Protein AF-A0AAU3L2Z8-F1 (afdb_monomer_lite)

pLDDT: mean 76.03, std 19.37, range [32.47, 97.94]

Secondary structure (DSSP, 8-state):
---------------------------HHHHHHHHHHHHHTT--HHHHHHHHHHHHHHHHHHHHHHHHHHHHHHHHHHHHHTT-GGGSPP-TTHHHHHHHHHHT-SS--HHHHHHHHHHHHHTT-GGGGSHHHHHHHHHHS-HHHHHHHHHHHHHHHHSTT--GGGGHHHHHHHHH-HHHHHHHHHHHHHHHHHHHSPPP-PPP--TTSSSS-----------------------------PPP-------------------------------

Foldseek 3Di:
DDDDDDDPDDDPDPDPPPPPDPPDPPDVVVVVVVVVVVVPVPCDPVNVVVVVVVVVVVVVVVVLVVVVLVVVLVVCVVCVVVVNNLVDFDDPCVLVNLVVNVVVPDPDPSLVSLLSVLCCCLVCTHPSVDPVSSVVSVVRDDLLSVLLSLLNNLVCVVDVPQDSVNSVVSSVCSVPPSVVSNVVSVVSVVVVVVVPPDPPPPPPPPPPPPVDDDDDDDDDDDDDDDDDDDPDDDPDDDDPDDDDPDDDDPDDPPPPPDDDDDDPDDPDDPDDDDD

Structure (mmCIF, N/CA/C/O backbone):
data_AF-A0AAU3L2Z8-F1
#
_entry.id   AF-A0AAU3L2Z8-F1
#
loop_
_atom_site.group_PDB
_atom_site.id
_atom_site.type_symbol
_atom_site.label_atom_id
_atom_site.label_alt_id
_atom_site.label_comp_id
_atom_site.label_asym_id
_atom_site.label_entity_id
_atom_site.label_seq_id
_atom_site.pdbx_PDB_ins_code
_atom_site.Cartn_x
_atom_site.Cartn_y
_atom_site.Cartn_z
_atom_site.occupancy
_atom_site.B_iso_or_equiv
_atom_site.auth_seq_id
_atom_site.auth_comp_id
_atom_site.auth_asym_id
_atom_site.auth_atom_id
_atom_site.pdbx_PDB_model_num
ATOM 1 N N . MET A 1 1 ? 84.810 16.989 6.383 1.00 41.88 1 MET A N 1
ATOM 2 C CA . MET A 1 1 ? 84.633 17.509 5.010 1.00 41.88 1 MET A CA 1
ATOM 3 C C . MET A 1 1 ? 83.249 18.121 4.923 1.00 41.88 1 MET A C 1
ATOM 5 O O . MET A 1 1 ? 82.265 17.401 4.986 1.00 41.88 1 MET A O 1
ATOM 9 N N . THR A 1 2 ? 83.205 19.448 4.869 1.00 52.94 2 THR A N 1
ATOM 10 C CA . THR A 1 2 ? 82.009 20.294 4.969 1.00 52.94 2 THR A CA 1
ATOM 11 C C . THR A 1 2 ? 81.876 21.082 3.670 1.00 52.94 2 THR A C 1
ATOM 13 O O . THR A 1 2 ? 82.850 21.710 3.263 1.00 52.94 2 THR A O 1
ATOM 16 N N . ARG A 1 3 ? 80.697 21.076 3.039 1.00 53.91 3 ARG A N 1
ATOM 17 C CA . ARG A 1 3 ? 80.210 22.103 2.092 1.00 53.91 3 ARG A CA 1
ATOM 18 C C . ARG A 1 3 ? 78.684 22.120 2.255 1.00 53.91 3 ARG A C 1
ATOM 20 O O . ARG A 1 3 ? 78.045 21.138 1.910 1.00 53.91 3 ARG A O 1
ATOM 27 N N . MET A 1 4 ? 78.083 23.006 3.048 1.00 54.12 4 MET A N 1
ATOM 28 C CA . MET A 1 4 ? 77.938 24.466 2.912 1.00 54.12 4 MET A CA 1
ATOM 29 C C . MET A 1 4 ? 77.181 24.850 1.631 1.00 54.12 4 MET A C 1
ATOM 31 O O . MET A 1 4 ? 77.761 24.998 0.559 1.00 54.12 4 MET A O 1
ATOM 35 N N . TRP A 1 5 ? 75.861 24.967 1.782 1.00 64.12 5 TRP A N 1
ATOM 36 C CA . TRP A 1 5 ? 74.914 25.558 0.831 1.00 64.12 5 TRP A CA 1
ATOM 37 C C . TRP A 1 5 ? 75.166 27.069 0.678 1.00 64.12 5 TRP A C 1
ATOM 39 O O . TRP A 1 5 ? 75.470 27.712 1.686 1.00 64.12 5 TRP A O 1
ATOM 49 N N . PRO A 1 6 ? 74.943 27.679 -0.502 1.00 69.19 6 PRO A N 1
ATOM 50 C CA . PRO A 1 6 ? 74.732 29.116 -0.598 1.00 69.19 6 PRO A CA 1
ATOM 51 C C . PRO A 1 6 ? 73.227 29.464 -0.564 1.00 69.19 6 PRO A C 1
ATOM 53 O O . PRO A 1 6 ? 72.408 28.720 -1.117 1.00 69.19 6 PRO A O 1
ATOM 56 N N . PRO A 1 7 ? 72.844 30.611 0.031 1.00 62.34 7 PRO A N 1
ATOM 57 C CA . PRO A 1 7 ? 71.489 31.135 -0.036 1.00 62.34 7 PRO A CA 1
ATOM 58 C C . PRO A 1 7 ? 71.328 31.970 -1.315 1.00 62.34 7 PRO A C 1
ATOM 60 O O . PRO A 1 7 ? 71.893 33.052 -1.455 1.00 62.34 7 PRO A O 1
ATOM 63 N N . GLY A 1 8 ? 70.552 31.467 -2.274 1.00 55.94 8 GLY A N 1
ATOM 64 C CA . GLY A 1 8 ? 70.172 32.212 -3.474 1.00 55.94 8 GLY A CA 1
ATOM 65 C C . GLY A 1 8 ? 68.967 33.112 -3.208 1.00 55.94 8 GLY A C 1
ATOM 66 O O . GLY A 1 8 ? 67.832 32.717 -3.464 1.00 55.94 8 GLY A O 1
ATOM 67 N N . GLY A 1 9 ? 69.213 34.317 -2.690 1.00 57.09 9 GLY A N 1
ATOM 68 C CA . GLY A 1 9 ? 68.222 35.387 -2.575 1.00 57.09 9 GLY A CA 1
ATOM 69 C C . GLY A 1 9 ? 67.877 35.978 -3.943 1.00 57.09 9 GLY A C 1
ATOM 70 O O . GLY A 1 9 ? 68.536 36.900 -4.410 1.00 57.09 9 GLY A O 1
ATOM 71 N N . GLY A 1 10 ? 66.836 35.447 -4.584 1.00 54.88 10 GLY A N 1
ATOM 72 C CA . GLY A 1 10 ? 66.202 36.052 -5.754 1.00 54.88 10 GLY A CA 1
ATOM 73 C C . GLY A 1 10 ? 65.002 36.893 -5.328 1.00 54.88 10 GLY A C 1
ATOM 74 O O . GLY A 1 10 ? 63.951 36.357 -4.980 1.00 54.88 10 GLY A O 1
ATOM 75 N N . THR A 1 11 ? 65.153 38.213 -5.358 1.00 54.25 11 THR A N 1
ATOM 76 C CA . THR A 1 11 ? 64.073 39.191 -5.198 1.00 54.25 11 THR A CA 1
ATOM 77 C C . THR A 1 11 ? 62.989 38.948 -6.254 1.00 54.25 11 THR A C 1
ATOM 79 O O . THR A 1 11 ? 63.147 39.254 -7.436 1.00 54.25 11 THR A O 1
ATOM 82 N N . ARG A 1 12 ? 61.857 38.370 -5.831 1.00 55.06 12 ARG A N 1
ATOM 83 C CA . ARG A 1 12 ? 60.654 38.256 -6.663 1.00 55.06 12 ARG A CA 1
ATOM 84 C C . ARG A 1 12 ? 60.154 39.659 -6.989 1.00 55.06 12 ARG A C 1
ATOM 86 O O . ARG A 1 12 ? 59.570 40.337 -6.150 1.00 55.06 12 ARG A O 1
ATOM 93 N N . ARG A 1 13 ? 60.379 40.073 -8.233 1.00 58.16 13 ARG A N 1
ATOM 94 C CA . ARG A 1 13 ? 59.722 41.214 -8.869 1.00 58.16 13 ARG A CA 1
ATOM 95 C C . ARG A 1 13 ? 58.201 41.014 -8.741 1.00 58.16 13 ARG A C 1
ATOM 97 O O . ARG A 1 13 ? 57.715 39.987 -9.223 1.00 58.16 13 ARG A O 1
ATOM 104 N N . PRO A 1 14 ? 57.442 41.919 -8.100 1.00 60.50 14 PRO A N 1
ATOM 105 C CA . PRO A 1 14 ? 55.991 41.818 -8.083 1.00 60.50 14 PRO A CA 1
ATOM 106 C C . PRO A 1 14 ? 55.496 42.015 -9.518 1.00 60.50 14 PRO A C 1
ATOM 108 O O . PRO A 1 14 ? 55.564 43.108 -10.078 1.00 60.50 14 PRO A O 1
ATOM 111 N N . LEU A 1 15 ? 55.067 40.921 -10.149 1.00 62.03 15 LEU A N 1
ATOM 112 C CA . LEU A 1 15 ? 54.298 40.991 -11.381 1.00 62.03 15 LEU A CA 1
ATOM 113 C C . LEU A 1 15 ? 53.004 41.728 -11.040 1.00 62.03 15 LEU A C 1
ATOM 115 O O . LEU A 1 15 ? 52.264 41.300 -10.155 1.00 62.03 15 LEU A O 1
ATOM 119 N N . ALA A 1 16 ? 52.782 42.856 -11.712 1.00 60.44 16 ALA A N 1
ATOM 120 C CA . ALA A 1 16 ? 51.559 43.633 -11.599 1.00 60.44 16 ALA A CA 1
ATOM 121 C C . ALA A 1 16 ? 50.330 42.710 -11.722 1.00 60.44 16 ALA A C 1
ATOM 123 O O . ALA A 1 16 ? 50.366 41.770 -12.527 1.00 60.44 16 ALA A O 1
ATOM 124 N N . PRO A 1 17 ? 49.253 42.955 -10.954 1.00 62.12 17 PRO A N 1
ATOM 125 C CA . PRO A 1 17 ? 48.022 42.195 -11.085 1.00 62.12 17 PRO A CA 1
ATOM 126 C C . PRO A 1 17 ? 47.534 42.334 -12.527 1.00 62.12 17 PRO A C 1
ATOM 128 O O . PRO A 1 17 ? 47.095 43.400 -12.955 1.00 62.12 17 PRO A O 1
ATOM 131 N N . ARG A 1 18 ? 47.658 41.251 -13.305 1.00 58.72 18 ARG A N 1
ATOM 132 C CA . ARG A 1 18 ? 46.968 41.130 -14.586 1.00 58.72 18 ARG A CA 1
ATOM 133 C C . ARG A 1 18 ? 45.485 41.224 -14.263 1.00 58.72 18 ARG A C 1
ATOM 135 O O . ARG A 1 18 ? 44.904 40.265 -13.765 1.00 58.72 18 ARG A O 1
ATOM 142 N N . VAL A 1 19 ? 44.904 42.389 -14.528 1.00 57.88 19 VAL A N 1
ATOM 143 C CA . VAL A 1 19 ? 43.462 42.563 -14.666 1.00 57.88 19 VAL A CA 1
ATOM 144 C C . VAL A 1 19 ? 43.022 41.493 -15.655 1.00 57.88 19 VAL A C 1
ATOM 146 O O . VAL A 1 19 ? 43.420 41.520 -16.822 1.00 57.88 19 VAL A O 1
ATOM 149 N N . ALA A 1 20 ? 42.315 40.482 -15.152 1.00 56.97 20 ALA A N 1
ATOM 150 C CA . ALA A 1 20 ? 41.753 39.429 -15.970 1.00 56.97 20 ALA A CA 1
ATOM 151 C C . ALA A 1 20 ? 40.778 40.105 -16.932 1.00 56.97 20 ALA A C 1
ATOM 153 O O . ALA A 1 20 ? 39.681 40.503 -16.543 1.00 56.97 20 ALA A O 1
ATOM 154 N N . ALA A 1 21 ? 41.215 40.300 -18.177 1.00 60.44 21 ALA A N 1
ATOM 155 C CA . ALA A 1 21 ? 40.313 40.634 -19.259 1.00 60.44 21 ALA A CA 1
ATOM 156 C C . ALA A 1 21 ? 39.187 39.599 -19.221 1.00 60.44 21 ALA A C 1
ATOM 158 O O . ALA A 1 21 ? 39.475 38.402 -19.179 1.00 60.44 21 ALA A O 1
ATOM 159 N N . SER A 1 22 ? 37.945 40.088 -19.153 1.00 56.97 22 SER A N 1
ATOM 160 C CA . SER A 1 22 ? 36.698 39.327 -19.242 1.00 56.97 22 SER A CA 1
ATOM 161 C C . SER A 1 22 ? 36.887 38.143 -20.189 1.00 56.97 22 SER A C 1
ATOM 163 O O . SER A 1 22 ? 36.886 38.320 -21.409 1.00 56.97 22 SER A O 1
ATOM 165 N N . GLY A 1 23 ? 37.125 36.957 -19.622 1.00 64.44 23 GLY A N 1
ATOM 166 C CA . GLY A 1 23 ? 37.313 35.744 -20.397 1.00 64.44 23 GLY A CA 1
ATOM 167 C C . GLY A 1 23 ? 36.067 35.536 -21.238 1.00 64.44 23 GLY A C 1
ATOM 168 O O . GLY A 1 23 ? 34.961 35.535 -20.702 1.00 64.44 23 GLY A O 1
ATOM 169 N N . GLU A 1 24 ? 36.255 35.423 -22.550 1.00 67.25 24 GLU A N 1
ATOM 170 C CA . GLU A 1 24 ? 35.198 35.082 -23.494 1.00 67.25 24 GLU A CA 1
ATOM 171 C C . GLU A 1 24 ? 34.372 33.922 -22.905 1.00 67.25 24 GLU A C 1
ATOM 173 O O . GLU A 1 24 ? 34.967 32.918 -22.489 1.00 67.25 24 GLU A O 1
ATOM 178 N N . PRO A 1 25 ? 33.038 34.066 -22.773 1.00 71.94 25 PRO A N 1
ATOM 179 C CA . PRO A 1 25 ? 32.213 33.084 -22.088 1.00 71.94 25 PRO A CA 1
ATOM 180 C C . PRO A 1 25 ? 32.445 31.724 -22.731 1.00 71.94 25 PRO A C 1
ATOM 182 O O . PRO A 1 25 ? 32.258 31.539 -23.936 1.00 71.94 25 PRO A O 1
ATOM 185 N N . VAL A 1 26 ? 32.916 30.779 -21.917 1.00 71.25 26 VAL A N 1
ATOM 186 C CA . VAL A 1 26 ? 33.231 29.422 -22.347 1.00 71.25 26 VAL A CA 1
ATOM 187 C C . VAL A 1 26 ? 32.008 28.858 -23.051 1.00 71.25 26 VAL A C 1
ATOM 189 O O . VAL A 1 26 ? 30.997 28.582 -22.418 1.00 71.25 26 VAL A O 1
ATOM 192 N N . ASN A 1 27 ? 32.097 28.700 -24.371 1.00 69.75 27 ASN A N 1
ATOM 193 C CA . ASN A 1 27 ? 30.990 28.193 -25.161 1.00 69.75 27 ASN A CA 1
ATOM 194 C C . ASN A 1 27 ? 30.797 26.694 -24.845 1.00 69.75 27 ASN A C 1
ATOM 196 O O . ASN A 1 27 ? 31.618 25.871 -25.285 1.00 69.75 27 ASN A O 1
ATOM 200 N N . PRO A 1 28 ? 29.730 26.302 -24.120 1.00 64.00 28 PRO A N 1
ATOM 201 C CA . PRO A 1 28 ? 29.536 24.917 -23.693 1.00 64.00 28 PRO A CA 1
ATOM 202 C C . PRO A 1 28 ? 29.383 23.968 -24.893 1.00 64.00 28 PRO A C 1
ATOM 204 O O . PRO A 1 28 ? 29.803 22.808 -24.834 1.00 64.00 28 PRO A O 1
ATOM 207 N N . ALA A 1 29 ? 28.910 24.474 -26.039 1.00 68.81 29 ALA A N 1
ATOM 208 C CA . ALA A 1 29 ? 28.775 23.698 -27.268 1.00 68.81 29 ALA A CA 1
ATOM 209 C C . ALA A 1 29 ? 30.128 23.295 -27.886 1.00 68.81 29 ALA A C 1
ATOM 211 O O . ALA A 1 29 ? 30.192 22.332 -28.654 1.00 68.81 29 ALA A O 1
ATOM 212 N N . ARG A 1 30 ? 31.228 23.997 -27.566 1.00 67.56 30 ARG A N 1
ATOM 213 C CA . ARG A 1 30 ? 32.578 23.669 -28.063 1.00 67.56 30 ARG A CA 1
ATOM 214 C C . ARG A 1 30 ? 33.272 22.619 -27.189 1.00 67.56 30 ARG A C 1
ATOM 216 O O . ARG A 1 30 ? 34.014 21.787 -27.718 1.00 67.56 30 ARG A O 1
ATOM 223 N N . ILE A 1 31 ? 32.986 22.607 -25.885 1.00 67.38 31 ILE A N 1
ATOM 224 C CA . ILE A 1 31 ? 33.505 21.606 -24.938 1.00 67.38 31 ILE A CA 1
ATOM 225 C C . ILE A 1 31 ? 32.854 20.239 -25.186 1.00 67.38 31 ILE A C 1
ATOM 227 O O . ILE A 1 31 ? 33.572 19.244 -25.309 1.00 67.38 31 ILE A O 1
ATOM 231 N N . GLY A 1 32 ? 31.532 20.192 -25.392 1.00 67.81 32 GLY A N 1
ATOM 232 C CA . GLY A 1 32 ? 30.813 18.942 -25.669 1.00 67.81 32 GLY A CA 1
ATOM 233 C C . GLY A 1 32 ? 31.341 18.200 -26.903 1.00 67.81 32 GLY A C 1
ATOM 234 O O . GLY A 1 32 ? 31.641 17.009 -26.840 1.00 67.81 32 GLY A O 1
ATOM 235 N N . ARG A 1 33 ? 31.585 18.909 -28.015 1.00 69.25 33 ARG A N 1
ATOM 236 C CA . ARG A 1 33 ? 32.060 18.288 -29.271 1.00 69.25 33 ARG A CA 1
ATOM 237 C C . ARG A 1 33 ? 33.436 17.632 -29.144 1.00 69.25 33 ARG A C 1
ATOM 239 O O . ARG A 1 33 ? 33.692 16.615 -29.788 1.00 69.25 33 ARG A O 1
ATOM 246 N N . ARG A 1 34 ? 34.342 18.199 -28.339 1.00 67.69 34 ARG A N 1
ATOM 247 C CA . ARG A 1 34 ? 35.703 17.661 -28.167 1.00 67.69 34 ARG A CA 1
ATOM 248 C C . ARG A 1 34 ? 35.702 16.404 -27.297 1.00 67.69 34 ARG A C 1
ATOM 250 O O . ARG A 1 34 ? 36.442 15.471 -27.599 1.00 67.69 34 ARG A O 1
ATOM 257 N N . VAL A 1 35 ? 34.847 16.367 -26.275 1.00 64.69 35 VAL A N 1
ATOM 258 C CA . VAL A 1 35 ? 34.642 15.192 -25.414 1.00 64.69 35 VAL A CA 1
ATOM 259 C C . VAL A 1 35 ? 33.970 14.062 -26.197 1.00 64.69 35 VAL A C 1
ATOM 261 O O . VAL A 1 35 ? 34.467 12.941 -26.173 1.00 64.69 35 VAL A O 1
ATOM 264 N N . VAL A 1 36 ? 32.932 14.365 -26.985 1.00 68.50 36 VAL A N 1
ATOM 265 C CA . VAL A 1 36 ? 32.245 13.385 -27.848 1.00 68.50 36 VAL A CA 1
ATOM 266 C C . VAL A 1 36 ? 33.202 12.777 -28.876 1.00 68.50 36 VAL A C 1
ATOM 268 O O . VAL A 1 36 ? 33.270 11.559 -29.000 1.00 68.50 36 VAL A O 1
ATOM 271 N N . ARG A 1 37 ? 34.029 13.589 -29.553 1.00 64.75 37 ARG A N 1
ATOM 272 C CA . ARG A 1 37 ? 35.039 13.070 -30.497 1.00 64.75 37 ARG A CA 1
ATOM 273 C C . ARG A 1 37 ? 36.090 12.188 -29.826 1.00 64.75 37 ARG A C 1
ATOM 275 O O . ARG A 1 37 ? 36.537 11.221 -30.432 1.00 64.75 37 ARG A O 1
ATOM 282 N N . ARG A 1 38 ? 36.505 12.517 -28.598 1.00 63.00 38 ARG A N 1
ATOM 283 C CA . ARG A 1 38 ? 37.486 11.715 -27.852 1.00 63.00 38 ARG A CA 1
ATOM 284 C C . ARG A 1 38 ? 36.873 10.399 -27.360 1.00 63.00 38 ARG A C 1
ATOM 286 O O . ARG A 1 38 ? 37.565 9.394 -27.377 1.00 63.00 38 ARG A O 1
ATOM 293 N N . ARG A 1 39 ? 35.583 10.400 -27.006 1.00 63.75 39 ARG A N 1
ATOM 294 C CA . ARG A 1 39 ? 34.815 9.204 -26.626 1.00 63.75 39 ARG A CA 1
ATOM 295 C C . ARG A 1 39 ? 34.501 8.295 -27.824 1.00 63.75 39 ARG A C 1
ATOM 297 O O . ARG A 1 39 ? 34.487 7.086 -27.665 1.00 63.75 39 ARG A O 1
ATOM 304 N N . ALA A 1 40 ? 34.304 8.866 -29.013 1.00 61.88 40 ALA A N 1
ATOM 305 C CA . ALA A 1 40 ? 34.077 8.118 -30.254 1.00 61.88 40 ALA A CA 1
ATOM 306 C C . ALA A 1 40 ? 35.364 7.522 -30.854 1.00 61.88 40 ALA A C 1
ATOM 308 O O . ALA A 1 40 ? 35.314 6.535 -31.583 1.00 61.88 40 ALA A O 1
ATOM 309 N N . LYS A 1 41 ? 36.538 8.097 -30.559 1.00 67.19 41 LYS A N 1
ATOM 310 C CA . LYS A 1 41 ? 37.823 7.593 -31.058 1.00 67.19 41 LYS A CA 1
ATOM 311 C C . LYS A 1 41 ? 38.265 6.378 -30.231 1.00 67.19 41 LYS A C 1
ATOM 313 O O . LYS A 1 41 ? 39.083 6.516 -29.330 1.00 67.19 41 LYS A O 1
ATOM 318 N N . GLY A 1 42 ? 37.691 5.215 -30.538 1.00 71.69 42 GLY A N 1
ATOM 319 C CA . GLY A 1 42 ? 37.996 3.930 -29.894 1.00 71.69 42 GLY A CA 1
ATOM 320 C C . GLY A 1 42 ? 36.776 3.120 -29.450 1.00 71.69 42 GLY A C 1
ATOM 321 O O . GLY A 1 42 ? 36.959 2.029 -28.928 1.00 71.69 42 GLY A O 1
ATOM 322 N N . MET A 1 43 ? 35.553 3.626 -29.644 1.00 75.06 43 MET A N 1
ATOM 323 C CA . MET A 1 43 ? 34.338 2.843 -29.416 1.00 75.06 43 MET A CA 1
ATOM 324 C C . MET A 1 43 ? 34.024 2.085 -30.702 1.00 75.06 43 MET A C 1
ATOM 326 O O . MET A 1 43 ? 33.678 2.698 -31.715 1.00 75.06 43 MET A O 1
ATOM 330 N N . ASP A 1 44 ? 34.239 0.774 -30.691 1.00 84.25 44 ASP A N 1
ATOM 331 C CA . ASP A 1 44 ? 33.870 -0.065 -31.821 1.00 84.25 44 ASP A CA 1
ATOM 332 C C . ASP A 1 44 ? 32.336 -0.142 -31.957 1.00 84.25 44 ASP A C 1
ATOM 334 O O . ASP A 1 44 ? 31.578 0.097 -31.012 1.00 84.25 44 ASP A O 1
ATOM 338 N N . VAL A 1 45 ? 31.867 -0.425 -33.173 1.00 85.56 45 VAL A N 1
ATOM 339 C CA . VAL A 1 45 ? 30.429 -0.535 -33.472 1.00 85.56 45 VAL A CA 1
ATOM 340 C C . VAL A 1 45 ? 29.779 -1.630 -32.618 1.00 85.56 45 VAL A C 1
ATOM 342 O O . VAL A 1 45 ? 28.622 -1.497 -32.234 1.00 85.56 45 VAL A O 1
ATOM 345 N N . SER A 1 46 ? 30.530 -2.673 -32.251 1.00 85.94 46 SER A N 1
ATOM 346 C CA . SER A 1 46 ? 30.038 -3.763 -31.405 1.00 85.94 46 SER A CA 1
ATOM 347 C C . SER A 1 46 ? 29.695 -3.289 -29.991 1.00 85.94 46 SER A C 1
ATOM 349 O O . SER A 1 46 ? 28.682 -3.705 -29.440 1.00 85.94 46 SER A O 1
ATOM 351 N N . ALA A 1 47 ? 30.495 -2.401 -29.407 1.00 87.38 47 ALA A N 1
ATOM 352 C CA . ALA A 1 47 ? 30.279 -1.826 -28.089 1.00 87.38 47 ALA A CA 1
ATOM 353 C C . ALA A 1 47 ? 29.065 -0.892 -28.087 1.00 87.38 47 ALA A C 1
ATOM 355 O O . ALA A 1 47 ? 28.313 -0.868 -27.114 1.00 87.38 47 ALA A O 1
ATOM 356 N N . VAL A 1 48 ? 28.842 -0.160 -29.185 1.00 87.31 48 VAL A N 1
ATOM 357 C CA . VAL A 1 48 ? 27.632 0.657 -29.360 1.00 87.31 48 VAL A CA 1
ATOM 358 C C . VAL A 1 48 ? 26.394 -0.235 -29.439 1.00 87.31 48 VAL A C 1
ATOM 360 O O . VAL A 1 48 ? 25.457 -0.026 -28.676 1.00 87.31 48 VAL A O 1
ATOM 363 N N . LEU A 1 49 ? 26.417 -1.275 -30.277 1.00 92.44 49 LEU A N 1
ATOM 364 C CA . LEU A 1 49 ? 25.296 -2.210 -30.415 1.00 92.44 49 LEU A CA 1
ATOM 365 C C . LEU A 1 49 ? 25.010 -2.975 -29.115 1.00 92.44 49 LEU A C 1
ATOM 367 O O . LEU A 1 49 ? 23.852 -3.156 -28.754 1.00 92.44 49 LEU A O 1
ATOM 371 N N . ALA A 1 50 ? 26.046 -3.380 -28.377 1.00 92.50 50 ALA A N 1
ATOM 372 C CA . ALA A 1 50 ? 25.883 -4.025 -27.077 1.00 92.50 50 ALA A CA 1
ATOM 373 C C . ALA A 1 50 ? 25.238 -3.082 -26.047 1.00 92.50 50 ALA A C 1
ATOM 375 O O . ALA A 1 50 ? 24.356 -3.497 -25.297 1.00 92.50 50 ALA A O 1
ATOM 376 N N . ALA A 1 51 ? 25.637 -1.806 -26.028 1.00 90.38 51 ALA A N 1
ATOM 377 C CA . ALA A 1 51 ? 25.029 -0.807 -25.154 1.00 90.38 51 ALA A CA 1
ATOM 378 C C . ALA A 1 51 ? 23.569 -0.512 -25.539 1.00 90.38 51 ALA A C 1
ATOM 380 O O . ALA A 1 51 ? 22.718 -0.379 -24.659 1.00 90.38 51 ALA A O 1
ATOM 381 N N . GLU A 1 52 ? 23.260 -0.440 -26.835 1.00 94.38 52 GLU A N 1
ATOM 382 C CA . GLU A 1 52 ? 21.891 -0.269 -27.330 1.00 94.38 52 GLU A CA 1
ATOM 383 C C . GLU A 1 52 ? 21.006 -1.473 -26.988 1.00 94.38 52 GLU A C 1
ATOM 385 O O . GLU A 1 52 ? 19.897 -1.280 -26.491 1.00 94.38 52 GLU A O 1
ATOM 390 N N . ALA A 1 53 ? 21.510 -2.699 -27.161 1.00 95.31 53 ALA A N 1
ATOM 391 C CA . ALA A 1 53 ? 20.809 -3.922 -26.779 1.00 95.31 53 ALA A CA 1
ATOM 392 C C . ALA A 1 53 ? 20.540 -3.979 -25.266 1.00 95.31 53 ALA A C 1
ATOM 394 O O . ALA A 1 53 ? 19.424 -4.284 -24.852 1.00 95.31 53 ALA A O 1
ATOM 395 N N . ALA A 1 54 ? 21.519 -3.608 -24.434 1.00 95.8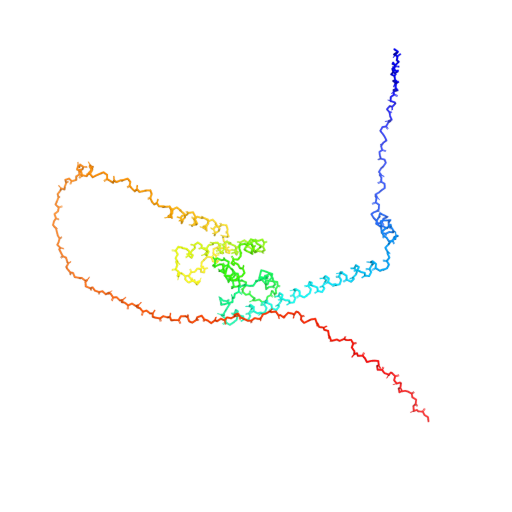8 54 ALA A N 1
ATOM 396 C CA . ALA A 1 54 ? 21.330 -3.526 -22.987 1.00 95.88 54 ALA A CA 1
ATOM 397 C C . ALA A 1 54 ? 20.283 -2.467 -22.597 1.00 95.88 54 ALA A C 1
ATOM 399 O O . ALA A 1 54 ? 19.442 -2.711 -21.735 1.00 95.88 54 ALA A O 1
ATOM 400 N N . ALA A 1 55 ? 20.288 -1.304 -23.257 1.00 95.06 55 ALA A N 1
ATOM 401 C CA . ALA A 1 55 ? 19.290 -0.261 -23.028 1.00 95.06 55 ALA A CA 1
ATOM 402 C C . ALA A 1 55 ? 17.886 -0.655 -23.526 1.00 95.06 55 ALA A C 1
ATOM 404 O O . ALA A 1 55 ? 16.888 -0.181 -22.984 1.00 95.06 55 ALA A O 1
ATOM 405 N N . ALA A 1 56 ? 17.788 -1.479 -24.571 1.00 95.50 56 ALA A N 1
ATOM 406 C CA . ALA A 1 56 ? 16.523 -2.048 -25.027 1.00 95.50 56 ALA A CA 1
ATOM 407 C C . ALA A 1 56 ? 15.990 -3.077 -24.020 1.00 95.50 56 ALA A C 1
ATOM 409 O O . ALA A 1 56 ? 14.844 -2.957 -23.600 1.00 95.50 56 ALA A O 1
ATOM 410 N N . ALA A 1 57 ? 16.840 -3.996 -23.554 1.00 95.12 57 ALA A N 1
ATOM 411 C CA . ALA A 1 57 ? 16.478 -4.987 -22.540 1.00 95.12 57 ALA A CA 1
ATOM 412 C C . ALA A 1 57 ? 16.042 -4.338 -21.214 1.00 95.12 57 ALA A C 1
ATOM 414 O O . ALA A 1 57 ? 15.079 -4.782 -20.597 1.00 95.12 57 ALA A O 1
ATOM 415 N N . ALA A 1 58 ? 16.699 -3.251 -20.791 1.00 96.56 58 ALA A N 1
ATOM 416 C CA . ALA A 1 58 ? 16.287 -2.495 -19.607 1.00 96.56 58 ALA A CA 1
ATOM 417 C C . ALA A 1 58 ? 14.876 -1.902 -19.764 1.00 96.56 58 ALA A C 1
ATOM 419 O O . ALA A 1 58 ? 14.038 -2.066 -18.882 1.00 96.56 58 ALA A O 1
ATOM 420 N N . ARG A 1 59 ? 14.586 -1.281 -20.917 1.00 95.50 59 ARG A N 1
ATOM 421 C CA . ARG A 1 59 ? 13.249 -0.749 -21.226 1.00 95.50 59 ARG A CA 1
ATOM 422 C C . ARG A 1 59 ? 12.189 -1.841 -21.292 1.00 95.50 59 ARG A C 1
ATOM 424 O O . ARG A 1 59 ? 11.077 -1.637 -20.824 1.00 95.50 59 ARG A O 1
ATOM 431 N N . GLU A 1 60 ? 12.520 -2.992 -21.864 1.00 96.62 60 GLU A N 1
ATOM 432 C CA . GLU A 1 60 ? 11.618 -4.142 -21.890 1.00 96.62 60 GLU A CA 1
ATOM 433 C C . GLU A 1 60 ? 11.328 -4.654 -20.474 1.00 96.62 60 GLU A C 1
ATOM 435 O O . GLU A 1 60 ? 10.172 -4.920 -20.153 1.00 96.62 60 GLU A O 1
ATOM 440 N N . GLY A 1 61 ? 12.341 -4.697 -19.603 1.00 96.19 61 GLY A N 1
ATOM 441 C CA . GLY A 1 61 ? 12.171 -5.013 -18.186 1.00 96.19 61 GLY A CA 1
ATOM 442 C C . GLY A 1 61 ? 11.233 -4.037 -17.470 1.00 96.19 61 GLY A C 1
ATOM 443 O O . GLY A 1 61 ? 10.313 -4.470 -16.781 1.00 96.19 61 GLY A O 1
ATOM 444 N N . GLU A 1 62 ? 11.409 -2.730 -17.682 1.00 95.69 62 GLU A N 1
ATOM 445 C CA . GLU A 1 62 ? 10.526 -1.692 -17.129 1.00 95.69 62 GLU A CA 1
ATOM 446 C C . GLU A 1 62 ? 9.077 -1.842 -17.619 1.00 95.69 62 GLU A C 1
ATOM 448 O O . GLU A 1 62 ? 8.142 -1.720 -16.829 1.00 95.69 62 GLU A O 1
ATOM 453 N N . LEU A 1 63 ? 8.874 -2.145 -18.905 1.00 96.69 63 LEU A N 1
ATOM 454 C CA . LEU A 1 63 ? 7.542 -2.379 -19.471 1.00 96.69 63 LEU A CA 1
ATOM 455 C C . LEU A 1 63 ? 6.895 -3.655 -18.920 1.00 96.69 63 LEU A C 1
ATOM 457 O O . LEU A 1 63 ? 5.702 -3.644 -18.618 1.00 96.69 63 LEU A O 1
ATOM 461 N N . CYS A 1 64 ? 7.666 -4.734 -18.765 1.00 96.94 64 CYS A N 1
ATOM 462 C CA . CYS A 1 64 ? 7.190 -5.973 -18.152 1.00 96.94 64 CYS A CA 1
ATOM 463 C C . CYS A 1 64 ? 6.746 -5.740 -16.704 1.00 96.94 64 CYS A C 1
ATOM 465 O O . CYS A 1 64 ? 5.667 -6.186 -16.313 1.00 96.94 64 CYS A O 1
ATOM 467 N N . GLU A 1 65 ? 7.543 -5.012 -15.921 1.00 96.50 65 GLU A N 1
ATOM 468 C CA . GLU A 1 65 ? 7.203 -4.706 -14.531 1.00 96.50 65 GLU A CA 1
ATOM 469 C C . GLU A 1 65 ? 5.985 -3.778 -14.444 1.00 96.50 65 GLU A C 1
ATOM 471 O O . GLU A 1 65 ? 5.057 -4.046 -13.683 1.00 96.50 65 GLU A O 1
ATOM 476 N N . ALA A 1 66 ? 5.908 -2.749 -15.292 1.00 96.19 66 ALA A N 1
ATOM 477 C CA . ALA A 1 66 ? 4.728 -1.891 -15.376 1.00 96.19 66 ALA A CA 1
ATOM 478 C C . ALA A 1 66 ? 3.460 -2.683 -15.745 1.00 96.19 66 ALA A C 1
ATOM 480 O O . ALA A 1 66 ? 2.397 -2.438 -15.175 1.00 96.19 66 ALA A O 1
ATOM 481 N N . ALA A 1 67 ? 3.561 -3.658 -16.655 1.00 97.25 67 ALA A N 1
ATOM 482 C CA . ALA A 1 67 ? 2.450 -4.536 -17.015 1.00 97.25 67 ALA A CA 1
ATOM 483 C C . ALA A 1 67 ? 2.027 -5.442 -15.848 1.00 97.25 67 ALA A C 1
ATOM 485 O O . ALA A 1 67 ? 0.832 -5.616 -15.605 1.00 97.25 67 ALA A O 1
ATOM 486 N N . ARG A 1 68 ? 2.988 -5.976 -15.083 1.00 97.94 68 ARG A N 1
ATOM 487 C CA . ARG A 1 68 ? 2.714 -6.762 -13.872 1.00 97.94 68 ARG A CA 1
ATOM 488 C C . ARG A 1 68 ? 2.002 -5.925 -12.807 1.00 97.94 68 ARG A C 1
ATOM 490 O O . ARG A 1 68 ? 0.994 -6.375 -12.263 1.00 97.94 68 ARG A O 1
ATOM 497 N N . ILE A 1 69 ? 2.490 -4.712 -12.542 1.00 96.69 69 ILE A N 1
ATOM 498 C CA . ILE A 1 69 ? 1.869 -3.766 -11.604 1.00 96.69 69 ILE A CA 1
ATOM 499 C C . ILE A 1 69 ? 0.447 -3.428 -12.065 1.00 96.69 69 ILE A C 1
ATOM 501 O O . ILE A 1 69 ? -0.489 -3.469 -11.270 1.00 96.69 69 ILE A O 1
ATOM 505 N N . ALA A 1 70 ? 0.264 -3.158 -13.359 1.00 95.38 70 ALA A N 1
ATOM 506 C CA . ALA A 1 70 ? -1.037 -2.853 -13.936 1.00 95.38 70 ALA A CA 1
ATOM 507 C C . ALA A 1 70 ? -2.044 -4.005 -13.785 1.00 95.38 70 ALA A C 1
ATOM 509 O O . ALA A 1 70 ? -3.182 -3.757 -13.396 1.00 95.38 70 ALA A O 1
ATOM 510 N N . ALA A 1 71 ? -1.624 -5.246 -14.040 1.00 97.12 71 ALA A N 1
ATOM 511 C CA . ALA A 1 71 ? -2.478 -6.421 -13.883 1.00 97.12 71 ALA A CA 1
ATOM 512 C C . ALA A 1 71 ? -2.855 -6.665 -12.413 1.00 97.12 71 ALA A C 1
ATOM 514 O O . ALA A 1 71 ? -3.999 -6.991 -12.099 1.00 97.12 71 ALA A O 1
ATOM 515 N N . ARG A 1 72 ? -1.907 -6.466 -11.491 1.00 96.69 72 ARG A N 1
ATOM 516 C CA . ARG A 1 72 ? -2.173 -6.573 -10.053 1.00 96.69 72 ARG A CA 1
ATOM 517 C C . ARG A 1 72 ? -3.107 -5.461 -9.560 1.00 96.69 72 ARG A C 1
ATOM 519 O O . ARG A 1 72 ? -3.954 -5.721 -8.711 1.00 96.69 72 ARG A O 1
ATOM 526 N N . ALA A 1 73 ? -3.010 -4.258 -10.121 1.00 94.75 73 ALA A N 1
ATOM 527 C CA . ALA A 1 73 ? -3.945 -3.166 -9.857 1.00 94.75 73 ALA A CA 1
ATOM 528 C C . ALA A 1 73 ? -5.382 -3.538 -10.259 1.00 94.75 73 ALA A C 1
ATOM 530 O O . ALA A 1 73 ? -6.313 -3.319 -9.483 1.00 94.75 73 ALA A O 1
ATOM 531 N N . ASP A 1 74 ? -5.553 -4.161 -11.428 1.00 94.19 74 ASP A N 1
ATOM 532 C CA . ASP A 1 74 ? -6.857 -4.652 -11.891 1.00 94.19 74 ASP A CA 1
ATOM 533 C C . ASP A 1 74 ? -7.407 -5.762 -10.978 1.00 94.19 74 ASP A C 1
ATOM 535 O O . ASP A 1 74 ? -8.593 -5.766 -10.650 1.00 94.19 74 ASP A O 1
ATOM 539 N N . GLU A 1 75 ? -6.547 -6.670 -10.503 1.00 95.88 75 GLU A N 1
ATOM 540 C CA . GLU A 1 75 ? -6.923 -7.717 -9.541 1.00 95.88 75 GLU A CA 1
ATOM 541 C C . GLU A 1 75 ? -7.443 -7.118 -8.223 1.00 95.88 75 GLU A C 1
ATOM 543 O O . GLU A 1 75 ? -8.508 -7.515 -7.745 1.00 95.88 75 GLU A O 1
ATOM 548 N N . LEU A 1 76 ? -6.729 -6.147 -7.640 1.00 94.50 76 LEU A N 1
ATOM 549 C CA . LEU A 1 76 ? -7.154 -5.497 -6.394 1.00 94.50 76 LEU A CA 1
ATOM 550 C C . LEU A 1 76 ? -8.460 -4.712 -6.570 1.00 94.50 76 LEU A C 1
ATOM 552 O O . LEU A 1 76 ? -9.321 -4.766 -5.689 1.00 94.50 76 LEU A O 1
ATOM 556 N N . GLN A 1 77 ? -8.644 -4.051 -7.718 1.00 93.12 77 GLN A N 1
ATOM 557 C CA . GLN A 1 77 ? -9.910 -3.397 -8.050 1.00 93.12 77 GLN A CA 1
ATOM 558 C C . GLN A 1 77 ? -11.061 -4.408 -8.093 1.00 93.12 77 GLN A C 1
ATOM 560 O O . GLN A 1 77 ? -12.100 -4.182 -7.473 1.00 93.12 77 GLN A O 1
ATOM 565 N N . ALA A 1 78 ? -10.875 -5.538 -8.780 1.00 93.56 78 ALA A N 1
ATOM 566 C CA . ALA A 1 78 ? -11.899 -6.573 -8.893 1.00 93.56 78 ALA A CA 1
ATOM 567 C C . ALA A 1 78 ? -12.262 -7.171 -7.523 1.00 93.56 78 ALA A C 1
ATOM 569 O O . ALA A 1 78 ? -13.436 -7.330 -7.197 1.00 93.56 78 ALA A O 1
ATOM 570 N N . LEU A 1 79 ? -11.267 -7.450 -6.675 1.00 94.88 79 LEU A N 1
ATOM 571 C CA . LEU A 1 79 ? -11.492 -7.941 -5.310 1.00 94.88 79 LEU A CA 1
ATOM 572 C C . LEU A 1 79 ? -12.269 -6.941 -4.451 1.00 94.88 79 LEU A C 1
ATOM 574 O O . LEU A 1 79 ? -13.109 -7.334 -3.639 1.00 94.88 79 LEU A O 1
ATOM 578 N N . ARG A 1 80 ? -12.004 -5.648 -4.634 1.00 91.81 80 ARG A N 1
ATOM 579 C CA . ARG A 1 80 ? -12.726 -4.571 -3.959 1.00 91.81 80 ARG A CA 1
ATOM 580 C C . ARG A 1 80 ? -14.175 -4.479 -4.433 1.00 91.81 80 ARG A C 1
ATOM 582 O O . ARG A 1 80 ? -15.070 -4.384 -3.601 1.00 91.81 80 ARG A O 1
ATOM 589 N N . GLU A 1 81 ? -14.425 -4.567 -5.737 1.00 91.88 81 GLU A N 1
ATOM 590 C CA . GLU A 1 81 ? -15.784 -4.604 -6.301 1.00 91.88 81 GLU A CA 1
ATOM 591 C C . GLU A 1 81 ? -16.591 -5.818 -5.817 1.00 91.88 81 GLU A C 1
ATOM 593 O O . GLU A 1 81 ? -17.802 -5.719 -5.619 1.00 91.88 81 GLU A O 1
ATOM 598 N N . LEU A 1 82 ? -15.917 -6.940 -5.557 1.00 95.00 82 LEU A N 1
ATOM 599 C CA . LEU A 1 82 ? -16.511 -8.144 -4.972 1.00 95.00 82 LEU A CA 1
ATOM 600 C C . LEU A 1 82 ? -16.667 -8.080 -3.443 1.00 95.00 82 LEU A C 1
ATOM 602 O O . LEU A 1 82 ? -17.290 -8.968 -2.862 1.00 95.00 82 LEU A O 1
ATOM 606 N N . GLY A 1 83 ? -16.105 -7.065 -2.778 1.00 92.69 83 GLY A N 1
ATOM 607 C CA . GLY A 1 83 ? -16.104 -6.954 -1.317 1.00 92.69 83 GLY A CA 1
ATOM 608 C C . GLY A 1 83 ? -15.231 -8.000 -0.614 1.00 92.69 83 GLY A C 1
ATOM 609 O O . GLY A 1 83 ? -15.426 -8.266 0.567 1.00 92.69 83 GLY A O 1
ATOM 610 N N . THR A 1 84 ? -14.275 -8.610 -1.318 1.00 95.50 84 THR A N 1
ATOM 611 C CA . THR A 1 84 ? -13.398 -9.672 -0.793 1.00 95.50 84 THR A CA 1
ATOM 612 C C . THR A 1 84 ? -11.943 -9.230 -0.645 1.00 95.50 84 THR A C 1
ATOM 614 O O . THR A 1 84 ? -11.066 -10.070 -0.447 1.00 95.50 84 THR A O 1
ATOM 617 N N . LEU A 1 85 ? -11.662 -7.925 -0.737 1.00 93.81 85 LEU A N 1
ATOM 618 C CA . LEU A 1 85 ? -10.305 -7.373 -0.633 1.00 93.81 85 LEU A CA 1
ATOM 619 C C . LEU A 1 85 ? -9.606 -7.779 0.676 1.00 93.81 85 LEU A C 1
ATOM 621 O O . LEU A 1 85 ? -8.442 -8.160 0.655 1.00 93.81 85 LEU A O 1
ATOM 625 N N . GLU A 1 86 ? -10.328 -7.791 1.797 1.00 90.25 86 GLU A N 1
ATOM 626 C CA . GLU A 1 86 ? -9.802 -8.190 3.113 1.00 90.25 86 GLU A CA 1
ATOM 627 C C . GLU A 1 86 ? -9.278 -9.637 3.176 1.00 90.25 86 GLU A C 1
ATOM 629 O O . GLU A 1 86 ? -8.485 -9.975 4.052 1.00 90.25 86 GLU A O 1
ATOM 634 N N . GLN A 1 87 ? -9.709 -10.498 2.249 1.00 92.19 87 GLN A N 1
ATOM 635 C CA . GLN A 1 87 ? -9.296 -11.903 2.182 1.00 92.19 87 GLN A CA 1
ATOM 636 C C . GLN A 1 87 ? -8.028 -12.087 1.343 1.00 92.19 87 GLN A C 1
ATOM 638 O O . GLN A 1 87 ? -7.416 -13.156 1.379 1.00 92.19 87 GLN A O 1
ATOM 643 N N . ALA A 1 88 ? -7.641 -11.069 0.573 1.00 94.81 88 ALA A N 1
ATOM 644 C CA . ALA A 1 88 ? -6.468 -11.119 -0.274 1.00 94.81 88 ALA A CA 1
ATOM 645 C C . ALA A 1 88 ? -5.197 -10.947 0.560 1.00 94.81 88 ALA A C 1
ATOM 647 O O . ALA A 1 88 ? -5.060 -10.005 1.344 1.00 94.81 88 ALA A O 1
ATOM 648 N N . GLU A 1 89 ? -4.240 -11.851 0.362 1.00 95.56 89 GLU A N 1
ATOM 649 C CA . GLU A 1 89 ? -2.930 -11.734 0.988 1.00 95.56 89 GLU A CA 1
ATOM 650 C C . GLU A 1 89 ? -2.063 -10.718 0.211 1.00 95.56 89 GLU A C 1
ATOM 652 O O . GLU A 1 89 ? -2.009 -10.785 -1.027 1.00 95.56 89 GLU A O 1
ATOM 657 N N . PRO A 1 90 ? -1.389 -9.774 0.898 1.00 95.81 90 PRO A N 1
ATOM 658 C CA . PRO A 1 90 ? -0.503 -8.820 0.243 1.00 95.81 90 PRO A CA 1
ATOM 659 C C . PRO A 1 90 ? 0.747 -9.495 -0.314 1.00 95.81 90 PRO A C 1
ATOM 661 O O . PRO A 1 90 ? 1.426 -10.274 0.368 1.00 95.81 90 PRO A O 1
ATOM 664 N N . ARG A 1 91 ? 1.092 -9.120 -1.540 1.00 96.06 91 ARG A N 1
ATOM 665 C CA . ARG A 1 91 ? 2.253 -9.580 -2.299 1.00 96.06 91 ARG A CA 1
ATOM 666 C C . ARG A 1 91 ? 3.317 -8.487 -2.341 1.00 96.06 91 ARG A C 1
ATOM 668 O O . ARG A 1 91 ? 3.022 -7.306 -2.189 1.00 96.06 91 ARG A O 1
ATOM 675 N N . GLU A 1 92 ? 4.558 -8.901 -2.565 1.00 95.50 92 GLU A N 1
ATOM 676 C CA . GLU A 1 92 ? 5.650 -7.959 -2.807 1.00 95.50 92 GLU A CA 1
ATOM 677 C C . GLU A 1 92 ? 5.329 -7.075 -4.022 1.00 95.50 92 GLU A C 1
ATOM 679 O O . GLU A 1 92 ? 4.943 -7.586 -5.079 1.00 95.50 92 GLU A O 1
ATOM 684 N N . GLY A 1 93 ? 5.491 -5.759 -3.855 1.00 94.62 93 GLY A N 1
ATOM 685 C CA . GLY A 1 93 ? 5.220 -4.763 -4.891 1.00 94.62 93 GLY A CA 1
ATOM 686 C C . GLY A 1 93 ? 3.808 -4.177 -4.854 1.00 94.62 93 GLY A C 1
ATOM 687 O O . GLY A 1 93 ? 3.517 -3.281 -5.648 1.00 94.62 93 GLY A O 1
ATOM 688 N N . ASP A 1 94 ? 2.939 -4.607 -3.930 1.00 96.25 94 ASP A N 1
ATOM 689 C CA . ASP A 1 94 ? 1.602 -4.017 -3.772 1.00 96.25 94 ASP A CA 1
ATOM 690 C C . ASP A 1 94 ? 1.660 -2.517 -3.379 1.00 96.25 94 ASP A C 1
ATOM 692 O O . ASP A 1 94 ? 0.705 -1.775 -3.613 1.00 96.25 94 ASP A O 1
ATOM 696 N N . GLU A 1 95 ? 2.803 -2.014 -2.893 1.00 95.75 95 GLU A N 1
ATOM 697 C CA . GLU A 1 95 ? 3.065 -0.578 -2.717 1.00 95.75 95 GLU A CA 1
ATOM 698 C C . GLU A 1 95 ? 3.084 0.177 -4.056 1.00 95.75 95 GLU A C 1
ATOM 700 O O . GLU A 1 95 ? 2.465 1.234 -4.186 1.00 95.75 95 GLU A O 1
ATOM 705 N N . ALA A 1 96 ? 3.746 -0.382 -5.074 1.00 95.88 96 ALA A N 1
ATOM 706 C CA . ALA A 1 96 ? 3.779 0.202 -6.414 1.00 95.88 96 ALA A CA 1
ATOM 707 C C . ALA A 1 96 ? 2.407 0.099 -7.098 1.00 95.88 96 ALA A C 1
ATOM 709 O O . ALA A 1 96 ? 2.007 0.983 -7.854 1.00 95.88 96 ALA A O 1
ATOM 710 N N . VAL A 1 97 ? 1.650 -0.956 -6.784 1.00 95.31 97 VAL A N 1
ATOM 711 C CA . VAL A 1 97 ? 0.263 -1.135 -7.233 1.00 95.31 97 VAL A CA 1
ATOM 712 C C . VAL A 1 97 ? -0.652 -0.063 -6.638 1.00 95.31 97 VAL A C 1
ATOM 714 O O . VAL A 1 97 ? -1.501 0.481 -7.340 1.00 95.31 97 VAL A O 1
ATOM 717 N N . ARG A 1 98 ? -0.468 0.309 -5.367 1.00 94.06 98 ARG A N 1
ATOM 718 C CA . ARG A 1 98 ? -1.193 1.432 -4.753 1.00 94.06 98 ARG A CA 1
ATOM 719 C C . ARG A 1 98 ? -0.913 2.751 -5.486 1.00 94.06 98 ARG A C 1
ATOM 721 O O . ARG A 1 98 ? -1.847 3.511 -5.759 1.00 94.06 98 ARG A O 1
ATOM 728 N N . ASP A 1 99 ? 0.345 3.028 -5.817 1.00 92.38 99 ASP A N 1
ATOM 729 C CA . ASP A 1 99 ? 0.711 4.234 -6.570 1.00 92.38 99 ASP A CA 1
ATOM 730 C C . ASP A 1 99 ? 0.128 4.207 -7.991 1.00 92.38 99 ASP A C 1
ATOM 732 O O . ASP A 1 99 ? -0.393 5.217 -8.475 1.00 92.38 99 ASP A O 1
ATOM 736 N N . GLU A 1 100 ? 0.116 3.035 -8.631 1.00 94.19 100 GLU A N 1
ATOM 737 C CA . GLU A 1 100 ? -0.543 2.814 -9.919 1.00 94.19 100 GLU A CA 1
ATOM 738 C C . GLU A 1 100 ? -2.036 3.148 -9.872 1.00 94.19 100 GLU A C 1
ATOM 740 O O . GLU A 1 100 ? -2.556 3.879 -10.718 1.00 94.19 100 GLU A O 1
ATOM 745 N N . LEU A 1 101 ? -2.731 2.647 -8.856 1.00 91.94 101 LEU A N 1
ATOM 746 C CA . LEU A 1 101 ? -4.154 2.891 -8.651 1.00 91.94 101 LEU A CA 1
ATOM 747 C C . LEU A 1 101 ? -4.451 4.366 -8.379 1.00 91.94 101 LEU A C 1
ATOM 749 O O . LEU A 1 101 ? -5.417 4.916 -8.911 1.00 91.94 101 LEU A O 1
ATOM 753 N N . THR A 1 102 ? -3.577 5.030 -7.623 1.00 89.06 102 THR A N 1
ATOM 754 C CA . THR A 1 102 ? -3.652 6.475 -7.367 1.00 89.06 102 THR A CA 1
ATOM 755 C C . THR A 1 102 ? -3.495 7.272 -8.668 1.00 89.06 102 THR A C 1
ATOM 757 O O . THR A 1 102 ? -4.229 8.231 -8.918 1.00 89.06 102 THR A O 1
ATOM 760 N N . ARG A 1 103 ? -2.578 6.848 -9.545 1.00 90.06 103 ARG A N 1
ATOM 761 C CA . ARG A 1 103 ? -2.301 7.491 -10.838 1.00 90.06 103 ARG A CA 1
ATOM 762 C C . ARG A 1 103 ? -3.461 7.385 -11.831 1.00 90.06 103 ARG A C 1
ATOM 764 O O . ARG A 1 103 ? -3.639 8.294 -12.639 1.00 90.06 103 ARG A O 1
ATOM 771 N N . ARG A 1 104 ? -4.251 6.308 -11.792 1.00 89.56 104 ARG A N 1
ATOM 772 C CA . ARG A 1 104 ? -5.323 6.029 -12.770 1.00 89.56 104 ARG A CA 1
ATOM 773 C C . ARG A 1 104 ? -6.548 6.953 -12.694 1.00 89.56 104 ARG A C 1
ATOM 775 O O . ARG A 1 104 ? -7.439 6.788 -13.517 1.00 89.56 104 ARG A O 1
ATOM 782 N N . ALA A 1 105 ? -6.583 7.930 -11.778 1.00 60.72 105 ALA A N 1
ATOM 783 C CA . ALA A 1 105 ? -7.498 9.085 -11.772 1.00 60.72 105 ALA A CA 1
ATOM 784 C C . ALA A 1 105 ? -8.918 8.782 -12.309 1.00 60.72 105 ALA A C 1
ATOM 786 O O . ALA A 1 105 ? -9.348 9.340 -13.317 1.00 60.72 105 ALA A O 1
ATOM 787 N N . GLY A 1 106 ? -9.637 7.860 -11.658 1.00 60.03 106 GLY A N 1
ATOM 788 C CA . GLY A 1 106 ? -10.876 7.308 -12.223 1.00 60.03 106 GLY A CA 1
ATOM 789 C C . GLY A 1 106 ? -11.859 6.703 -11.222 1.00 60.03 106 GLY A C 1
ATOM 790 O O . GLY A 1 106 ? -12.529 5.734 -11.551 1.00 60.03 106 GLY A O 1
ATOM 791 N N . GLY A 1 107 ? -11.959 7.242 -10.002 1.00 56.81 107 GLY A N 1
ATOM 792 C CA . GLY A 1 107 ? -12.957 6.774 -9.024 1.00 56.81 107 GLY A CA 1
ATOM 793 C C . GLY A 1 107 ? -12.537 5.557 -8.193 1.00 56.81 107 GLY A C 1
ATOM 794 O O . GLY A 1 107 ? -13.383 4.925 -7.563 1.00 56.81 107 GLY A O 1
ATOM 795 N N . TYR A 1 108 ? -11.238 5.251 -8.154 1.00 61.31 108 TYR A N 1
ATOM 796 C CA . TYR A 1 108 ? -10.679 4.288 -7.211 1.00 61.31 108 TYR A CA 1
ATOM 797 C C . TYR A 1 108 ? -10.783 4.830 -5.782 1.00 61.31 108 TYR A C 1
ATOM 799 O O . TYR A 1 108 ? -10.399 5.972 -5.516 1.00 61.31 108 TYR A O 1
ATOM 807 N N . VAL A 1 109 ? -11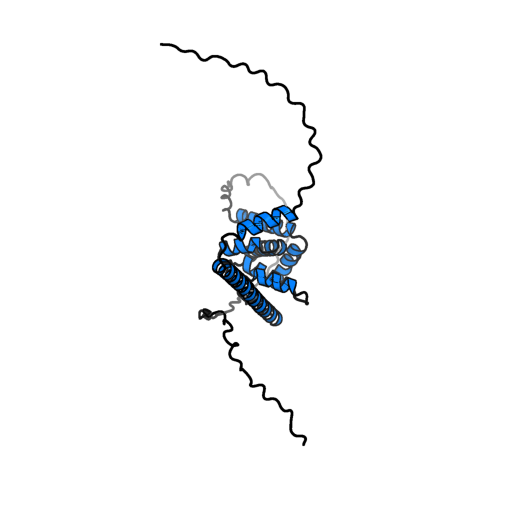.279 4.022 -4.844 1.00 68.12 109 VAL A N 1
ATOM 808 C CA . VAL A 1 109 ? -11.303 4.406 -3.428 1.00 68.12 109 VAL A CA 1
ATOM 809 C C . VAL A 1 109 ? -9.959 4.018 -2.833 1.00 68.12 109 VAL A C 1
ATOM 811 O O . VAL A 1 109 ? -9.796 2.938 -2.276 1.00 68.12 109 VAL A O 1
ATOM 814 N N . GLN A 1 110 ? -8.981 4.915 -2.978 1.00 84.19 110 GLN A N 1
ATOM 815 C CA . GLN A 1 110 ? -7.645 4.791 -2.381 1.00 84.19 110 GLN A CA 1
ATOM 816 C C . GLN A 1 110 ? -7.725 4.375 -0.900 1.00 84.19 110 GLN A C 1
ATOM 818 O O . GLN A 1 110 ? -6.918 3.577 -0.439 1.00 84.19 110 GLN A O 1
ATOM 823 N N . GLY A 1 111 ? -8.765 4.830 -0.190 1.00 87.44 111 GLY A N 1
ATOM 824 C CA . GLY A 1 111 ? -9.032 4.466 1.199 1.00 87.44 111 GLY A CA 1
ATOM 825 C C . GLY A 1 111 ? -9.231 2.968 1.456 1.00 87.44 111 GLY A C 1
ATOM 826 O O . GLY A 1 111 ? -8.769 2.496 2.488 1.00 87.44 111 GLY A O 1
ATOM 827 N N . ASP A 1 112 ? -9.849 2.210 0.542 1.00 90.19 112 ASP A N 1
ATOM 828 C CA . ASP A 1 112 ? -10.099 0.771 0.742 1.00 90.19 112 ASP A CA 1
ATOM 829 C C . ASP A 1 112 ? -8.778 -0.017 0.673 1.00 90.19 112 ASP A C 1
ATOM 831 O O . ASP A 1 112 ? -8.503 -0.868 1.520 1.00 90.19 112 ASP A O 1
ATOM 835 N N . VAL A 1 113 ? -7.917 0.313 -0.298 1.00 92.38 113 VAL A N 1
ATOM 836 C CA . VAL A 1 113 ? -6.579 -0.292 -0.428 1.00 92.38 113 VAL A CA 1
ATOM 837 C C . VAL A 1 113 ? -5.634 0.187 0.664 1.00 92.38 113 VAL A C 1
ATOM 839 O O . VAL A 1 113 ? -4.915 -0.634 1.225 1.00 92.38 113 VAL A O 1
ATOM 842 N N . ASP A 1 114 ? -5.653 1.475 1.011 1.00 92.94 114 ASP A N 1
ATOM 843 C CA . ASP A 1 114 ? -4.840 2.010 2.107 1.00 92.94 114 ASP A CA 1
ATOM 844 C C . ASP A 1 114 ? -5.237 1.353 3.445 1.00 92.94 114 ASP A C 1
ATOM 846 O O . ASP A 1 114 ? -4.366 1.015 4.246 1.00 92.94 114 ASP A O 1
ATOM 850 N N . ALA A 1 115 ? -6.534 1.113 3.683 1.00 92.56 115 ALA A N 1
ATOM 851 C CA . ALA A 1 115 ? -7.017 0.397 4.864 1.00 92.56 115 ALA A CA 1
ATOM 852 C C . ALA A 1 115 ? -6.606 -1.083 4.860 1.00 92.56 115 ALA A C 1
ATOM 854 O O . ALA A 1 115 ? -6.141 -1.584 5.885 1.00 92.56 115 ALA A O 1
ATOM 855 N N . TRP A 1 116 ? -6.727 -1.767 3.718 1.00 94.75 116 TRP A N 1
ATOM 856 C CA . TRP A 1 116 ? -6.280 -3.154 3.563 1.00 94.75 116 TRP A CA 1
ATOM 857 C C . TRP A 1 116 ? -4.765 -3.305 3.786 1.00 94.75 116 TRP A C 1
ATOM 859 O O . TRP A 1 116 ? -4.350 -4.150 4.581 1.00 94.75 116 TRP A O 1
ATOM 869 N N . LEU A 1 117 ? -3.938 -2.446 3.176 1.00 95.75 117 LEU A N 1
ATOM 870 C CA . LEU A 1 117 ? -2.483 -2.436 3.375 1.00 95.75 117 LEU A CA 1
ATOM 871 C C . LEU A 1 117 ? -2.106 -2.110 4.823 1.00 95.75 117 LEU A C 1
ATOM 873 O O . LEU A 1 117 ? -1.274 -2.802 5.411 1.00 95.75 117 LEU A O 1
ATOM 877 N N . ALA A 1 118 ? -2.732 -1.093 5.425 1.00 96.06 118 ALA A N 1
ATOM 878 C CA . ALA A 1 118 ? -2.476 -0.729 6.816 1.00 96.06 118 ALA A CA 1
ATOM 879 C C . ALA A 1 118 ? -2.819 -1.876 7.776 1.00 96.06 118 ALA A C 1
ATOM 881 O O . ALA A 1 118 ? -2.039 -2.178 8.681 1.00 96.06 118 ALA A O 1
ATOM 882 N N . HIS A 1 119 ? -3.952 -2.550 7.555 1.00 94.69 119 HIS A N 1
ATOM 883 C CA . HIS A 1 119 ? -4.328 -3.729 8.325 1.00 94.69 119 HIS A CA 1
ATOM 884 C C . HIS A 1 119 ? -3.298 -4.846 8.159 1.00 94.69 119 HIS A C 1
ATOM 886 O O . HIS A 1 119 ? -2.790 -5.367 9.151 1.00 94.69 119 HIS A O 1
ATOM 892 N N . ALA A 1 120 ? -2.932 -5.177 6.922 1.00 95.69 120 ALA A N 1
ATOM 893 C CA . ALA A 1 120 ? -1.977 -6.237 6.650 1.00 95.69 120 ALA A CA 1
ATOM 894 C C . ALA A 1 120 ? -0.589 -5.982 7.255 1.00 95.69 120 ALA A C 1
ATOM 896 O O . ALA A 1 120 ? 0.033 -6.916 7.761 1.00 95.69 120 ALA A O 1
ATOM 897 N N . LEU A 1 121 ? -0.121 -4.731 7.257 1.00 96.31 121 LEU A N 1
ATOM 898 C CA . LEU A 1 121 ? 1.098 -4.329 7.960 1.00 96.31 121 LEU A CA 1
ATOM 899 C C . LEU A 1 121 ? 0.967 -4.513 9.471 1.00 96.31 121 LEU A C 1
ATOM 901 O O . LEU A 1 121 ? 1.870 -5.079 10.089 1.00 96.31 121 LEU A O 1
ATOM 905 N N . ALA A 1 122 ? -0.152 -4.072 10.049 1.00 95.12 122 ALA A N 1
ATOM 906 C CA . ALA A 1 122 ? -0.404 -4.131 11.485 1.00 95.12 122 ALA A CA 1
ATOM 907 C C . ALA A 1 122 ? -0.455 -5.569 12.020 1.00 95.12 122 ALA A C 1
ATOM 909 O O . ALA A 1 122 ? 0.117 -5.870 13.065 1.00 95.12 122 ALA A O 1
ATOM 910 N N . VAL A 1 123 ? -1.100 -6.475 11.279 1.00 94.75 123 VAL A N 1
ATOM 911 C CA . VAL A 1 123 ? -1.223 -7.896 11.651 1.00 94.75 123 VAL A CA 1
ATOM 912 C C . VAL A 1 123 ? -0.170 -8.801 10.998 1.00 94.75 123 VAL A C 1
ATOM 914 O O . VAL A 1 123 ? -0.221 -10.020 11.155 1.00 94.75 123 VAL A O 1
ATOM 917 N N . HIS A 1 124 ? 0.799 -8.213 10.289 1.00 95.31 124 HIS A N 1
ATOM 918 C CA . HIS A 1 124 ? 1.908 -8.903 9.622 1.00 95.31 124 HIS A CA 1
ATOM 919 C C . HIS A 1 124 ? 1.444 -10.039 8.685 1.00 95.31 124 HIS A C 1
ATOM 921 O O . HIS A 1 124 ? 1.875 -11.184 8.814 1.00 95.31 124 HIS A O 1
ATOM 927 N N . LEU A 1 125 ? 0.541 -9.747 7.746 1.00 95.25 125 LEU A N 1
ATOM 928 C CA . LEU A 1 125 ? 0.055 -10.712 6.749 1.00 95.25 125 LEU A CA 1
ATOM 929 C C . LEU A 1 125 ? 0.965 -10.786 5.517 1.00 95.25 125 LEU A C 1
ATOM 931 O O . LEU A 1 125 ? 1.621 -9.812 5.153 1.00 95.25 125 LEU A O 1
ATOM 935 N N . GLY A 1 126 ? 0.977 -11.938 4.840 1.00 95.50 126 GLY A N 1
ATOM 936 C CA . GLY A 1 126 ? 1.720 -12.103 3.592 1.00 95.50 126 GLY A CA 1
ATOM 937 C C . GLY A 1 126 ? 3.210 -11.864 3.738 1.00 95.50 126 GLY A C 1
ATOM 938 O O . GLY A 1 126 ? 3.848 -12.314 4.697 1.00 95.50 126 GLY A O 1
ATOM 939 N N . HIS A 1 127 ? 3.755 -11.137 2.766 1.00 95.75 127 HIS A N 1
ATOM 940 C CA . HIS A 1 127 ? 5.165 -10.772 2.746 1.00 95.75 127 HIS A CA 1
ATOM 941 C C . HIS A 1 127 ? 5.555 -9.839 3.910 1.00 95.75 127 HIS A C 1
ATOM 943 O O . HIS A 1 127 ? 6.715 -9.833 4.317 1.00 95.75 127 HIS A O 1
ATOM 949 N N . TYR A 1 128 ? 4.597 -9.148 4.546 1.00 96.62 128 TYR A N 1
ATOM 950 C CA . TYR A 1 128 ? 4.853 -8.329 5.735 1.00 96.62 128 TYR A CA 1
ATOM 951 C C . TYR A 1 128 ? 5.141 -9.136 7.001 1.00 96.62 128 TYR A C 1
ATOM 953 O O . TYR A 1 128 ? 5.399 -8.530 8.037 1.00 96.62 128 TYR A O 1
ATOM 961 N N . ARG A 1 129 ? 5.147 -10.476 6.968 1.00 96.31 129 ARG A N 1
ATOM 962 C CA . ARG A 1 129 ? 5.732 -11.287 8.054 1.00 96.31 129 ARG A CA 1
ATOM 963 C C . ARG A 1 129 ? 7.233 -11.031 8.200 1.00 96.31 129 ARG A C 1
ATOM 965 O O . ARG A 1 129 ? 7.737 -11.008 9.325 1.00 96.31 129 ARG A O 1
ATOM 972 N N . ASP A 1 130 ? 7.922 -10.773 7.091 1.00 97.38 130 ASP A N 1
ATOM 973 C CA . ASP A 1 130 ? 9.344 -10.437 7.079 1.00 97.38 130 ASP A CA 1
ATOM 974 C C . ASP A 1 130 ? 9.574 -9.001 7.606 1.00 97.38 130 ASP A C 1
ATOM 976 O O . ASP A 1 130 ? 9.029 -8.047 7.043 1.00 97.38 130 ASP A O 1
ATOM 980 N N . PRO A 1 131 ? 10.373 -8.802 8.674 1.00 96.31 131 PRO A N 1
ATOM 981 C CA . PRO A 1 131 ? 10.734 -7.463 9.141 1.00 96.31 131 PRO A CA 1
ATOM 982 C C . PRO A 1 131 ? 11.427 -6.614 8.073 1.00 96.31 131 PRO A C 1
ATOM 984 O O . PRO A 1 131 ? 11.132 -5.424 7.979 1.00 96.31 131 PRO A O 1
ATOM 987 N N . ALA A 1 132 ? 12.280 -7.205 7.232 1.00 96.62 132 ALA A N 1
ATOM 988 C CA . ALA A 1 132 ? 12.982 -6.450 6.199 1.00 96.62 132 ALA A CA 1
ATOM 989 C C . ALA A 1 132 ? 12.012 -5.951 5.115 1.00 96.62 132 ALA A C 1
ATOM 991 O O . ALA A 1 132 ? 12.173 -4.846 4.599 1.00 96.62 132 ALA A O 1
ATOM 992 N N . ALA A 1 133 ? 10.977 -6.732 4.789 1.00 96.00 133 ALA A N 1
ATOM 993 C CA . ALA A 1 133 ? 9.898 -6.295 3.909 1.00 96.00 133 ALA A CA 1
ATOM 994 C C . ALA A 1 133 ? 9.126 -5.102 4.492 1.00 96.00 133 ALA A C 1
ATOM 996 O O . ALA A 1 133 ? 8.883 -4.133 3.777 1.00 96.00 133 ALA A O 1
ATOM 997 N N . ARG A 1 134 ? 8.810 -5.119 5.795 1.00 96.69 134 ARG A N 1
ATOM 998 C CA . ARG A 1 134 ? 8.141 -3.984 6.460 1.00 96.69 134 ARG A CA 1
ATOM 999 C C . ARG A 1 134 ? 8.994 -2.714 6.446 1.00 96.69 134 ARG A C 1
ATOM 1001 O O . ARG A 1 134 ? 8.460 -1.633 6.225 1.00 96.69 134 ARG A O 1
ATOM 1008 N N . GLU A 1 135 ? 10.306 -2.832 6.641 1.00 96.44 135 GLU A N 1
ATOM 1009 C CA . GLU A 1 135 ? 11.231 -1.693 6.551 1.00 96.44 135 GLU A CA 1
ATOM 1010 C C . GLU A 1 135 ? 11.303 -1.118 5.130 1.00 96.44 135 GLU A C 1
ATOM 1012 O O . GLU A 1 135 ? 11.249 0.100 4.956 1.00 96.44 135 GLU A O 1
ATOM 1017 N N . ARG A 1 136 ? 11.360 -1.979 4.101 1.00 97.00 136 ARG A N 1
ATOM 1018 C CA . ARG A 1 136 ? 11.292 -1.538 2.697 1.00 97.00 136 ARG A CA 1
ATOM 1019 C C . ARG A 1 136 ? 9.972 -0.822 2.411 1.00 97.00 136 ARG A C 1
ATOM 1021 O O . ARG A 1 136 ? 9.995 0.295 1.898 1.00 97.00 136 ARG A O 1
ATOM 1028 N N . ALA A 1 137 ? 8.847 -1.409 2.812 1.00 95.69 137 ALA A N 1
ATOM 1029 C CA . ALA A 1 137 ? 7.522 -0.816 2.647 1.00 95.69 137 ALA A CA 1
ATOM 1030 C C . ALA A 1 137 ? 7.401 0.542 3.359 1.00 95.69 137 ALA A C 1
ATOM 1032 O O . ALA A 1 137 ? 6.860 1.486 2.791 1.00 95.69 137 ALA A O 1
ATOM 1033 N N . ALA A 1 138 ? 7.986 0.696 4.552 1.00 95.62 138 ALA A N 1
ATOM 1034 C CA . ALA A 1 138 ? 7.993 1.966 5.279 1.00 95.62 138 ALA A CA 1
ATOM 1035 C C . ALA A 1 138 ? 8.675 3.117 4.515 1.00 95.62 138 ALA A C 1
ATOM 1037 O O . ALA A 1 138 ? 8.337 4.275 4.736 1.00 95.62 138 ALA A O 1
ATOM 1038 N N . SER A 1 139 ? 9.606 2.818 3.603 1.00 96.19 139 SER A N 1
ATOM 1039 C CA . SER A 1 139 ? 10.231 3.832 2.740 1.00 96.19 139 SER A CA 1
ATOM 1040 C C . SER A 1 139 ? 9.405 4.195 1.498 1.00 96.19 139 SER A C 1
ATOM 1042 O O . SER A 1 139 ? 9.653 5.233 0.887 1.00 96.19 139 SER A O 1
ATOM 1044 N N . LEU A 1 140 ? 8.436 3.351 1.130 1.00 95.62 140 LEU A N 1
ATOM 1045 C CA . LEU A 1 140 ? 7.601 3.498 -0.067 1.00 95.62 140 LEU A CA 1
ATOM 1046 C C . LEU A 1 140 ? 6.205 4.049 0.252 1.00 95.62 140 LEU A C 1
ATOM 1048 O O . LEU A 1 140 ? 5.582 4.698 -0.583 1.00 95.62 140 LEU A O 1
ATOM 1052 N N . LEU A 1 141 ? 5.697 3.783 1.454 1.00 95.31 141 LEU A N 1
ATOM 1053 C CA . LEU A 1 141 ? 4.334 4.117 1.849 1.00 95.31 141 LEU A CA 1
ATOM 1054 C C . LEU A 1 141 ? 4.215 5.536 2.408 1.00 95.31 141 LEU A C 1
ATOM 1056 O O . LEU A 1 141 ? 5.151 6.110 2.965 1.00 95.31 141 LEU A O 1
ATOM 1060 N N . SER A 1 142 ? 3.018 6.108 2.277 1.00 94.19 142 SER A N 1
ATOM 1061 C CA . SER A 1 142 ? 2.744 7.459 2.758 1.00 94.19 142 SER A CA 1
ATOM 1062 C C . SER A 1 142 ? 2.708 7.517 4.298 1.00 94.19 142 SER A C 1
ATOM 1064 O O . SER A 1 142 ? 2.259 6.562 4.943 1.00 94.19 142 SER A O 1
ATOM 1066 N N . PRO A 1 143 ? 3.105 8.648 4.918 1.00 94.94 143 PRO A N 1
ATOM 1067 C CA . PRO A 1 143 ? 3.029 8.807 6.371 1.00 94.94 143 PRO A CA 1
ATOM 1068 C C . PRO A 1 143 ? 1.636 8.532 6.980 1.00 94.94 143 PRO A C 1
ATOM 1070 O O . PRO A 1 143 ? 1.585 7.854 8.005 1.00 94.94 143 PRO A O 1
ATOM 1073 N N . PRO A 1 144 ? 0.504 8.960 6.370 1.00 93.69 144 PRO A N 1
ATOM 1074 C CA . PRO A 1 144 ? -0.837 8.606 6.851 1.00 93.69 144 PRO A CA 1
ATOM 1075 C C . PRO A 1 144 ? -1.079 7.097 6.955 1.00 93.69 144 PRO A C 1
ATOM 1077 O O . PRO A 1 144 ? -1.636 6.625 7.943 1.00 93.69 144 PRO A O 1
ATOM 1080 N N . LEU A 1 145 ? -0.634 6.320 5.965 1.00 94.94 145 LEU A N 1
ATOM 1081 C CA . LEU A 1 145 ? -0.833 4.871 5.952 1.00 94.94 145 LEU A CA 1
ATOM 1082 C C . LEU A 1 145 ? 0.002 4.193 7.044 1.00 94.94 145 LEU A C 1
ATOM 1084 O O . LEU A 1 145 ? -0.507 3.338 7.768 1.00 94.94 145 LEU A O 1
ATOM 1088 N N . LEU A 1 146 ? 1.251 4.626 7.230 1.00 96.75 146 LEU A N 1
ATOM 1089 C CA . LEU A 1 146 ? 2.110 4.123 8.306 1.00 96.75 146 LEU A CA 1
ATOM 1090 C C . LEU A 1 146 ? 1.555 4.465 9.694 1.00 96.75 146 LEU A C 1
ATOM 1092 O O . LEU A 1 146 ? 1.537 3.603 10.573 1.00 96.75 146 LEU A O 1
ATOM 1096 N N . ALA A 1 147 ? 1.044 5.685 9.879 1.00 95.31 147 ALA A N 1
ATOM 1097 C CA . ALA A 1 147 ? 0.380 6.095 11.114 1.00 95.31 147 ALA A CA 1
ATOM 1098 C C . ALA A 1 147 ? -0.876 5.251 11.389 1.00 95.31 147 ALA A C 1
ATOM 1100 O O . ALA A 1 147 ? -1.102 4.822 12.522 1.00 95.31 147 ALA A O 1
ATOM 1101 N N . HIS A 1 148 ? -1.664 4.959 10.348 1.00 95.56 148 HIS A N 1
ATOM 1102 C CA . HIS A 1 148 ? -2.830 4.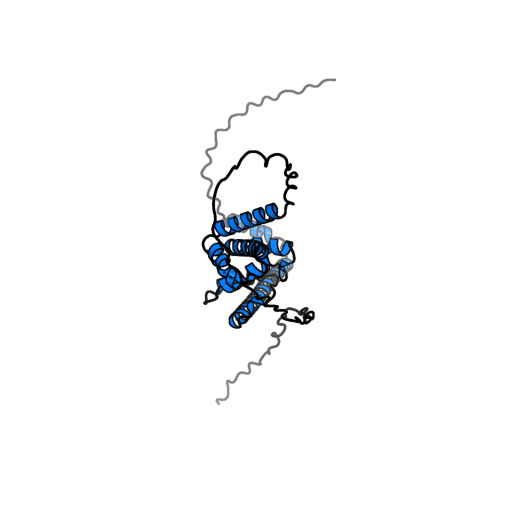085 10.445 1.00 95.56 148 HIS A CA 1
ATOM 1103 C C . HIS A 1 148 ? -2.433 2.662 10.867 1.00 95.56 148 HIS A C 1
ATOM 1105 O O . HIS A 1 148 ? -2.998 2.138 11.825 1.00 95.56 148 HIS A O 1
ATOM 1111 N N . ALA A 1 149 ? -1.430 2.062 10.218 1.00 96.31 149 ALA A N 1
ATOM 1112 C CA . ALA A 1 149 ? -0.939 0.725 10.553 1.00 96.31 149 ALA A CA 1
ATOM 1113 C C . ALA A 1 149 ? -0.421 0.646 11.999 1.00 96.31 149 ALA A C 1
ATOM 1115 O O . ALA A 1 149 ? -0.793 -0.261 12.741 1.00 96.31 149 ALA A O 1
ATOM 1116 N N . ALA A 1 150 ? 0.384 1.622 12.430 1.00 95.88 150 ALA A N 1
ATOM 1117 C CA . ALA A 1 150 ? 0.901 1.681 13.798 1.00 95.88 150 ALA A CA 1
ATOM 1118 C C . ALA A 1 150 ? -0.229 1.772 14.836 1.00 95.88 150 ALA A C 1
ATOM 1120 O O . ALA A 1 150 ? -0.203 1.076 15.852 1.00 95.88 150 ALA A O 1
ATOM 1121 N N . LEU A 1 151 ? -1.248 2.593 14.565 1.00 93.38 151 LEU A N 1
ATOM 1122 C CA . LEU A 1 151 ? -2.408 2.720 15.439 1.00 93.38 151 LEU A CA 1
ATOM 1123 C C . LEU A 1 151 ? -3.228 1.420 15.490 1.00 93.38 151 LEU A C 1
ATOM 1125 O O . LEU A 1 151 ? -3.627 1.001 16.575 1.00 93.38 151 LEU A O 1
ATOM 1129 N N . LEU A 1 152 ? -3.436 0.747 14.353 1.00 94.12 152 LEU A N 1
ATOM 1130 C CA . LEU A 1 152 ? -4.121 -0.550 14.307 1.00 94.12 152 LEU A CA 1
ATOM 1131 C C . LEU A 1 152 ? -3.387 -1.624 15.121 1.00 94.12 152 LEU A C 1
ATOM 1133 O O . LEU A 1 152 ? -4.044 -2.372 15.843 1.00 94.12 152 LEU A O 1
ATOM 1137 N N . THR A 1 153 ? -2.053 -1.677 15.058 1.00 94.44 153 THR A N 1
ATOM 1138 C CA . THR A 1 153 ? -1.241 -2.613 15.854 1.00 94.44 153 THR A CA 1
ATOM 1139 C C . THR A 1 153 ? -1.522 -2.456 17.345 1.00 94.44 153 THR A C 1
ATOM 1141 O O . THR A 1 153 ? -1.823 -3.429 18.037 1.00 94.44 153 THR A O 1
ATOM 1144 N N . GLU A 1 154 ? -1.472 -1.225 17.855 1.00 94.69 154 GLU A N 1
ATOM 1145 C CA . GLU A 1 154 ? -1.680 -0.978 19.284 1.00 94.69 154 GLU A CA 1
ATOM 1146 C C . GLU A 1 154 ? -3.134 -1.203 19.708 1.00 94.69 154 GLU A C 1
ATOM 1148 O O . GLU A 1 154 ? -3.388 -1.773 20.772 1.00 94.69 154 GLU A O 1
ATOM 1153 N N . LEU A 1 155 ? -4.104 -0.839 18.865 1.00 90.62 155 LEU A N 1
ATOM 1154 C CA . LEU A 1 155 ? -5.517 -1.103 19.142 1.00 90.62 155 LEU A CA 1
ATOM 1155 C C . LEU A 1 155 ? -5.825 -2.606 19.175 1.00 90.62 155 LEU A C 1
ATOM 1157 O O . LEU A 1 155 ? -6.556 -3.050 20.062 1.00 90.62 155 LEU A O 1
ATOM 1161 N N . ALA A 1 156 ? -5.225 -3.404 18.288 1.00 90.62 156 ALA A N 1
ATOM 1162 C CA . ALA A 1 156 ? -5.379 -4.859 18.287 1.00 90.62 156 ALA A CA 1
ATOM 1163 C C . ALA A 1 156 ? -4.834 -5.509 19.571 1.00 90.62 156 ALA A C 1
ATOM 1165 O O . ALA A 1 156 ? -5.379 -6.508 20.043 1.00 90.62 156 ALA A O 1
ATOM 1166 N N . HIS A 1 157 ? -3.787 -4.931 20.167 1.00 90.19 157 HIS A N 1
ATOM 1167 C CA . HIS A 1 157 ? -3.264 -5.390 21.452 1.00 90.19 157 HIS A CA 1
ATOM 1168 C C . HIS A 1 157 ? -4.170 -5.040 22.636 1.00 90.19 157 HIS A C 1
ATOM 1170 O O . HIS A 1 157 ? -4.262 -5.826 23.577 1.00 90.19 157 HIS A O 1
ATOM 1176 N N . LEU A 1 158 ? -4.826 -3.878 22.606 1.00 89.38 158 LEU A N 1
ATOM 1177 C CA . LEU A 1 158 ? -5.694 -3.415 23.693 1.00 89.38 158 LEU A CA 1
ATOM 1178 C C . LEU A 1 158 ? -7.084 -4.056 23.663 1.00 89.38 158 LEU A C 1
ATOM 1180 O O . LEU A 1 158 ? -7.655 -4.325 24.718 1.00 89.38 158 LEU A O 1
ATOM 1184 N N . ALA A 1 159 ? -7.621 -4.310 22.470 1.00 87.19 159 ALA A N 1
ATOM 1185 C CA . ALA A 1 159 ? -8.943 -4.893 22.276 1.00 87.19 159 ALA A CA 1
ATOM 1186 C C . ALA A 1 159 ? -8.889 -6.071 21.287 1.00 87.19 159 ALA A C 1
ATOM 1188 O O . ALA A 1 159 ? -9.320 -5.938 20.135 1.00 87.19 159 ALA A O 1
ATOM 1189 N N . PRO A 1 160 ? -8.394 -7.249 21.718 1.00 84.06 160 PRO A N 1
ATOM 1190 C CA . PRO A 1 160 ? -8.408 -8.445 20.886 1.00 84.06 160 PRO A CA 1
ATOM 1191 C C . PRO A 1 160 ? -9.853 -8.793 20.501 1.00 84.06 160 PRO A C 1
ATOM 1193 O O . PRO A 1 160 ? -10.673 -9.105 21.362 1.00 84.06 160 PRO A O 1
ATOM 1196 N N . GLY A 1 161 ? -10.175 -8.719 19.209 1.00 77.50 161 GLY A N 1
ATOM 1197 C CA . GLY A 1 161 ? -11.525 -8.966 18.687 1.00 77.50 161 GLY A CA 1
ATOM 1198 C C . GLY A 1 161 ? -12.290 -7.719 18.237 1.00 77.50 161 GLY A C 1
ATOM 1199 O O . GLY A 1 161 ? -13.398 -7.862 17.723 1.00 77.50 161 GLY A O 1
ATOM 1200 N N . ALA A 1 162 ? -11.714 -6.518 18.370 1.00 79.19 162 ALA A N 1
ATOM 1201 C CA . ALA A 1 162 ? -12.238 -5.342 17.682 1.00 79.19 162 ALA A CA 1
ATOM 1202 C C . ALA A 1 162 ? -12.190 -5.575 16.161 1.00 79.19 162 ALA A C 1
ATOM 1204 O O . ALA A 1 162 ? -11.130 -5.841 15.593 1.00 79.19 162 ALA A O 1
ATOM 1205 N N . GLY A 1 163 ? -13.355 -5.522 15.512 1.00 74.00 163 GLY A N 1
ATOM 1206 C CA . GLY A 1 163 ? -13.462 -5.675 14.061 1.00 74.00 163 GLY A CA 1
ATOM 1207 C C . GLY A 1 163 ? -12.884 -4.470 13.317 1.00 74.00 163 GLY A C 1
ATOM 1208 O O . GLY A 1 163 ? -12.840 -3.364 13.857 1.00 74.00 163 GLY A O 1
ATOM 1209 N N . VAL A 1 164 ? -12.490 -4.665 12.058 1.00 69.25 164 VAL A N 1
ATOM 1210 C CA . VAL A 1 164 ? -11.898 -3.616 11.203 1.00 69.25 164 VAL A CA 1
ATOM 1211 C C . VAL A 1 164 ? -12.822 -2.393 11.077 1.00 69.25 164 VAL A C 1
ATOM 1213 O O . VAL A 1 164 ? -12.362 -1.257 11.171 1.00 69.25 164 VAL A O 1
ATOM 1216 N N . ASP A 1 165 ? -14.139 -2.615 11.014 1.00 74.00 165 ASP A N 1
ATOM 1217 C CA . ASP A 1 165 ? -15.156 -1.552 10.970 1.00 74.00 165 ASP A CA 1
ATOM 1218 C C . ASP A 1 165 ? -15.181 -0.681 12.234 1.00 74.00 165 ASP A C 1
ATOM 1220 O O . ASP A 1 165 ? -15.412 0.529 12.174 1.00 74.00 165 ASP A O 1
ATOM 1224 N N . GLN A 1 166 ? -14.902 -1.275 13.399 1.00 72.62 166 GLN A N 1
ATOM 1225 C CA . GLN A 1 166 ? -14.828 -0.548 14.672 1.00 72.62 166 GLN A CA 1
ATOM 1226 C C . GLN A 1 166 ? -13.576 0.338 14.735 1.00 72.62 166 GLN A C 1
ATOM 1228 O O . GLN A 1 166 ? -13.541 1.322 15.475 1.00 72.62 166 GLN A O 1
ATOM 1233 N N . LEU A 1 167 ? -12.571 0.027 13.913 1.00 80.88 167 LEU A N 1
ATOM 1234 C CA . LEU A 1 167 ? -11.313 0.756 13.802 1.00 80.88 167 LEU A CA 1
ATOM 1235 C C . LEU A 1 167 ? -11.321 1.784 12.659 1.00 80.88 167 LEU A C 1
ATOM 1237 O O . LEU A 1 167 ? -10.329 2.479 12.463 1.00 80.88 167 LEU A O 1
ATOM 1241 N N . ALA A 1 168 ? -12.448 1.993 11.967 1.00 82.94 168 ALA A N 1
ATOM 1242 C CA . ALA A 1 168 ? -12.571 3.004 10.909 1.00 82.94 168 ALA A CA 1
ATOM 1243 C C . ALA A 1 168 ? -12.256 4.442 11.383 1.00 82.94 168 ALA A C 1
ATOM 1245 O O . ALA A 1 168 ? -11.917 5.314 10.580 1.00 82.94 168 ALA A O 1
ATOM 1246 N N . PHE A 1 169 ? -12.350 4.721 12.690 1.00 85.69 169 PHE A N 1
ATOM 1247 C CA . PHE A 1 169 ? -11.910 6.004 13.247 1.00 85.69 169 PHE A CA 1
ATOM 1248 C C . PHE A 1 169 ? -10.389 6.200 13.134 1.00 85.69 169 PHE A C 1
ATOM 1250 O O . PHE 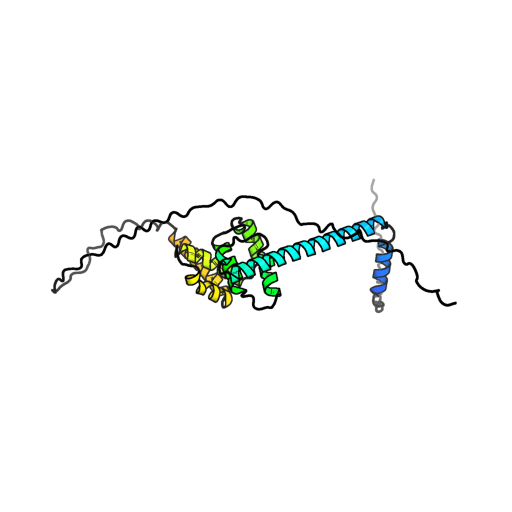A 1 169 ? -9.954 7.332 12.937 1.00 85.69 169 PHE A O 1
ATOM 1257 N N . ALA A 1 170 ? -9.599 5.123 13.234 1.00 86.81 170 ALA A N 1
ATOM 1258 C CA . ALA A 1 170 ? -8.143 5.162 13.136 1.00 86.81 170 ALA A CA 1
ATOM 1259 C C . ALA A 1 170 ? -7.716 5.618 11.737 1.00 86.81 170 ALA A C 1
ATOM 1261 O O . ALA A 1 170 ? -6.870 6.500 11.617 1.00 86.81 170 ALA A O 1
ATOM 1262 N N . ALA A 1 171 ? -8.383 5.106 10.698 1.00 86.12 171 ALA A N 1
ATOM 1263 C CA . ALA A 1 171 ? -8.183 5.532 9.315 1.00 86.12 171 ALA A CA 1
ATOM 1264 C C . ALA A 1 171 ? -8.451 7.034 9.134 1.00 86.12 171 ALA A C 1
ATOM 1266 O O . ALA A 1 171 ? -7.638 7.756 8.552 1.00 86.12 171 ALA A O 1
ATOM 1267 N N . ARG A 1 172 ? -9.580 7.525 9.672 1.00 89.31 172 ARG A N 1
ATOM 1268 C CA . ARG A 1 172 ? -9.931 8.953 9.610 1.00 89.31 172 ARG A CA 1
ATOM 1269 C C . ARG A 1 172 ? -8.897 9.810 10.330 1.00 89.31 172 ARG A C 1
ATOM 1271 O O . ARG A 1 172 ? -8.401 10.754 9.730 1.00 89.31 172 ARG A O 1
ATOM 1278 N N . LEU A 1 173 ? -8.540 9.448 11.565 1.00 89.56 173 LEU A N 1
ATOM 1279 C CA . LEU A 1 173 ? -7.556 10.178 12.364 1.00 89.56 173 LEU A CA 1
ATOM 1280 C C . LEU A 1 173 ? -6.193 10.224 11.669 1.00 89.56 173 LEU A C 1
ATOM 1282 O O . LEU A 1 173 ? -5.594 11.287 11.587 1.00 89.56 173 LEU A O 1
ATOM 1286 N N . ALA A 1 174 ? -5.728 9.099 11.127 1.00 90.06 174 ALA A N 1
ATOM 1287 C CA . ALA A 1 174 ? -4.456 9.028 10.419 1.00 90.06 174 ALA A CA 1
ATOM 1288 C C . ALA A 1 174 ? -4.447 9.837 9.115 1.00 90.06 174 ALA A C 1
ATOM 1290 O O . ALA A 1 174 ? -3.395 10.315 8.710 1.00 90.06 174 ALA A O 1
ATOM 1291 N N . THR A 1 175 ? -5.606 10.019 8.475 1.00 88.50 175 THR A N 1
ATOM 1292 C CA . THR A 1 175 ? -5.733 10.828 7.254 1.00 88.50 175 THR A CA 1
ATOM 1293 C C . THR A 1 175 ? -5.817 12.324 7.560 1.00 88.50 175 THR A C 1
ATOM 1295 O O . THR A 1 175 ? -5.237 13.128 6.835 1.00 88.50 175 THR A O 1
ATOM 1298 N N . THR A 1 176 ? -6.549 12.719 8.608 1.00 93.19 176 THR A N 1
ATOM 1299 C CA . THR A 1 176 ? -6.758 14.137 8.952 1.00 93.19 176 THR A CA 1
ATOM 1300 C C . THR A 1 176 ? -5.648 14.712 9.825 1.00 93.19 176 THR A C 1
ATOM 1302 O O . THR A 1 176 ? -5.312 15.880 9.684 1.00 93.19 176 THR A O 1
ATOM 1305 N N . GLU A 1 177 ? -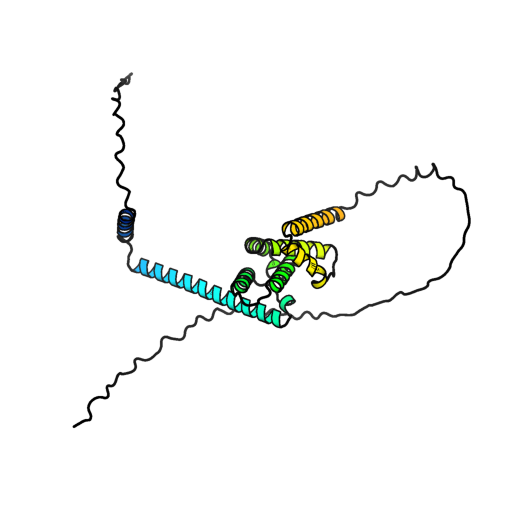5.098 13.906 10.733 1.00 94.06 177 GLU A N 1
ATOM 1306 C CA . GLU A 1 177 ? -4.173 14.311 11.797 1.00 94.06 177 GLU A CA 1
ATOM 1307 C C . GLU A 1 177 ? -3.062 13.257 11.960 1.00 94.06 177 GLU A C 1
ATOM 1309 O O . GLU A 1 177 ? -2.907 12.627 13.010 1.00 94.06 177 GLU A O 1
ATOM 1314 N N . THR A 1 178 ? -2.283 13.036 10.898 1.00 92.69 178 THR A N 1
ATOM 1315 C CA . THR A 1 178 ? -1.234 12.000 10.823 1.00 92.69 178 THR A CA 1
ATOM 1316 C C . THR A 1 178 ? -0.270 12.012 12.013 1.00 92.69 178 THR A C 1
ATOM 1318 O O . THR A 1 178 ? 0.068 10.960 12.564 1.00 92.69 178 THR A O 1
ATOM 1321 N N . GLU A 1 179 ? 0.160 13.203 12.436 1.00 91.94 179 GLU A N 1
ATOM 1322 C CA . GLU A 1 179 ? 1.059 13.384 13.582 1.00 91.94 179 GLU A CA 1
ATOM 1323 C C . GLU A 1 179 ? 0.385 12.965 14.895 1.00 91.94 179 GLU A C 1
ATOM 1325 O O . GLU A 1 179 ? 0.990 12.276 15.716 1.00 91.94 179 GLU A O 1
ATOM 1330 N N . ALA A 1 180 ? -0.895 13.308 15.080 1.00 92.88 180 ALA A N 1
ATOM 1331 C CA . ALA A 1 180 ? -1.653 12.919 16.266 1.00 92.88 180 ALA A CA 1
ATOM 1332 C C . ALA A 1 180 ? -1.895 11.404 16.310 1.00 92.88 180 ALA A C 1
ATOM 1334 O O . ALA A 1 180 ? -1.764 10.796 17.372 1.00 92.88 180 ALA A O 1
ATOM 1335 N N . ALA A 1 181 ? -2.196 10.781 15.166 1.00 93.12 181 ALA A N 1
ATOM 1336 C CA . ALA A 1 181 ? -2.332 9.329 15.063 1.00 93.12 181 ALA A CA 1
ATOM 1337 C C . ALA A 1 181 ? -1.022 8.612 15.431 1.00 93.12 181 ALA A C 1
ATOM 1339 O O . ALA A 1 181 ? -1.031 7.666 16.221 1.00 93.12 181 ALA A O 1
ATOM 1340 N N . SER A 1 182 ? 0.109 9.109 14.922 1.00 90.69 182 SER A N 1
ATOM 1341 C CA . SER A 1 182 ? 1.441 8.570 15.226 1.00 90.69 182 SER A CA 1
ATOM 1342 C C . SER A 1 182 ? 1.797 8.735 16.706 1.00 90.69 182 SER A C 1
ATOM 1344 O O . SER A 1 182 ? 2.216 7.778 17.361 1.00 90.69 182 SER A O 1
ATOM 1346 N N . ALA A 1 183 ? 1.577 9.927 17.268 1.00 94.06 183 ALA A N 1
ATOM 1347 C CA . ALA A 1 183 ? 1.808 10.199 18.684 1.00 94.06 183 ALA A CA 1
ATOM 1348 C C . ALA A 1 183 ? 0.930 9.320 19.590 1.00 94.06 183 ALA A C 1
ATOM 1350 O O . ALA A 1 183 ? 1.408 8.814 20.609 1.00 94.06 183 ALA A O 1
ATOM 1351 N N . LEU A 1 184 ? -0.329 9.091 19.204 1.00 94.69 184 LEU A N 1
ATOM 1352 C CA . LEU A 1 184 ? -1.241 8.202 19.917 1.00 94.69 184 LEU A CA 1
ATOM 1353 C C . LEU A 1 184 ? -0.739 6.755 19.901 1.00 94.69 184 LEU A C 1
ATOM 1355 O O . LEU A 1 184 ? -0.703 6.128 20.956 1.00 94.69 184 LEU A O 1
ATOM 1359 N N . ALA A 1 185 ? -0.297 6.238 18.754 1.00 94.25 185 ALA A N 1
ATOM 1360 C CA . ALA A 1 185 ? 0.270 4.892 18.674 1.00 94.25 185 ALA A CA 1
ATOM 1361 C C . ALA A 1 185 ? 1.483 4.733 19.613 1.00 94.25 185 ALA A C 1
ATOM 1363 O O . ALA A 1 185 ? 1.534 3.804 20.417 1.00 94.25 185 ALA A O 1
ATOM 1364 N N . VAL A 1 186 ? 2.417 5.692 19.606 1.00 95.56 186 VAL A N 1
ATOM 1365 C CA . VAL A 1 186 ? 3.581 5.686 20.516 1.00 95.56 186 VAL A CA 1
ATOM 1366 C C . VAL A 1 186 ? 3.156 5.716 21.987 1.00 95.56 186 VAL A C 1
ATOM 1368 O O . VAL A 1 186 ? 3.722 5.000 22.818 1.00 95.56 186 VAL A O 1
ATOM 1371 N N . PHE A 1 187 ? 2.157 6.534 22.324 1.00 96.00 187 PHE A N 1
ATOM 1372 C CA . PHE A 1 187 ? 1.618 6.607 23.679 1.00 96.00 187 PHE A CA 1
ATOM 1373 C C . PHE A 1 187 ? 1.024 5.265 24.133 1.00 96.00 187 PHE A C 1
ATOM 1375 O O . PHE A 1 187 ? 1.356 4.795 25.223 1.00 96.00 187 PHE A O 1
ATOM 1382 N N . LEU A 1 188 ? 0.201 4.622 23.296 1.00 94.81 188 LEU A N 1
ATOM 1383 C CA . LEU A 1 188 ? -0.414 3.327 23.606 1.00 94.81 188 LEU A CA 1
ATOM 1384 C C . LEU A 1 188 ? 0.637 2.216 23.760 1.00 94.81 188 LEU A C 1
ATOM 1386 O O . LEU A 1 188 ? 0.563 1.436 24.712 1.00 94.81 188 LEU A O 1
ATOM 1390 N N . ALA A 1 189 ? 1.665 2.202 22.906 1.00 94.00 189 ALA A N 1
ATOM 1391 C CA . ALA A 1 189 ? 2.778 1.257 23.001 1.00 94.00 189 ALA A CA 1
ATOM 1392 C C . ALA A 1 189 ? 3.534 1.375 24.336 1.00 94.00 189 ALA A C 1
ATOM 1394 O O . ALA A 1 189 ? 3.848 0.367 24.982 1.00 94.00 189 ALA A O 1
ATOM 1395 N N . ARG A 1 190 ? 3.790 2.610 24.792 1.00 94.31 190 ARG A N 1
ATOM 1396 C CA . ARG A 1 190 ? 4.410 2.863 26.101 1.00 94.31 190 ARG A CA 1
ATOM 1397 C C . ARG A 1 190 ? 3.497 2.421 27.245 1.00 94.31 190 ARG A C 1
ATOM 1399 O O . ARG A 1 190 ? 3.948 1.670 28.102 1.00 94.31 190 ARG A O 1
ATOM 1406 N N . ALA A 1 191 ? 2.221 2.809 27.222 1.00 93.69 191 ALA A N 1
ATOM 1407 C CA . ALA A 1 191 ? 1.258 2.442 28.261 1.00 93.69 191 ALA A CA 1
ATOM 1408 C C . ALA A 1 191 ? 1.123 0.915 28.421 1.00 93.69 191 ALA A C 1
ATOM 1410 O O . ALA A 1 191 ? 1.062 0.402 29.538 1.00 93.69 191 ALA A O 1
ATOM 1411 N N . ARG A 1 192 ? 1.142 0.170 27.309 1.00 92.31 192 ARG A N 1
ATOM 1412 C CA . ARG A 1 192 ? 1.149 -1.300 27.309 1.00 92.31 192 ARG A CA 1
ATOM 1413 C C . ARG A 1 192 ? 2.434 -1.885 27.895 1.00 92.31 192 ARG A C 1
ATOM 1415 O O . ARG A 1 192 ? 2.374 -2.867 28.637 1.00 92.31 192 ARG A O 1
ATOM 1422 N N . SER A 1 193 ? 3.583 -1.298 27.565 1.00 91.44 193 SER A N 1
ATOM 1423 C CA . SER A 1 193 ? 4.879 -1.721 28.107 1.00 91.44 193 SER A CA 1
ATOM 1424 C C . SER A 1 193 ? 4.926 -1.530 29.625 1.00 91.44 193 SER A C 1
ATOM 1426 O O . SER A 1 193 ? 5.327 -2.444 30.343 1.00 91.44 193 SER A O 1
ATOM 1428 N N . ASP A 1 194 ? 4.412 -0.401 30.119 1.00 89.62 194 ASP A N 1
ATOM 1429 C CA . ASP A 1 194 ? 4.319 -0.106 31.552 1.00 89.62 194 ASP A CA 1
ATOM 1430 C C . ASP A 1 194 ? 3.345 -1.052 32.274 1.00 89.62 194 ASP A C 1
ATOM 1432 O O . ASP A 1 194 ? 3.631 -1.509 33.380 1.00 89.62 194 ASP A O 1
ATOM 1436 N N . ALA A 1 195 ? 2.222 -1.409 31.638 1.00 87.25 195 ALA A N 1
ATOM 1437 C CA . ALA A 1 195 ? 1.262 -2.376 32.177 1.00 87.25 195 ALA A CA 1
ATOM 1438 C C . ALA A 1 195 ? 1.797 -3.821 32.206 1.00 87.25 195 ALA A C 1
ATOM 1440 O O . ALA A 1 195 ? 1.328 -4.637 33.000 1.00 87.25 195 ALA A O 1
ATOM 1441 N N . SER A 1 196 ? 2.763 -4.141 31.340 1.00 83.75 196 SER A N 1
ATOM 1442 C CA . SER A 1 196 ? 3.385 -5.468 31.253 1.00 83.75 196 SER A CA 1
ATOM 1443 C C . SER A 1 196 ? 4.527 -5.657 32.251 1.00 83.75 196 SER A C 1
ATOM 1445 O O . SER A 1 196 ? 4.934 -6.792 32.507 1.00 83.75 196 SER A O 1
ATOM 1447 N N . LEU A 1 197 ? 5.052 -4.572 32.832 1.00 83.06 197 LEU A N 1
ATOM 1448 C CA . LEU A 1 197 ? 5.996 -4.686 33.933 1.00 83.06 197 LEU A CA 1
ATOM 1449 C C . LEU A 1 197 ? 5.261 -5.292 35.135 1.00 83.06 197 LEU A C 1
ATOM 1451 O O . LEU A 1 197 ? 4.202 -4.787 35.517 1.00 83.06 197 LEU A O 1
ATOM 1455 N N . PRO A 1 198 ? 5.792 -6.369 35.746 1.00 78.38 198 PRO A N 1
ATOM 1456 C CA . PRO A 1 198 ? 5.194 -6.936 36.942 1.00 78.38 198 PRO A CA 1
ATOM 1457 C C . PRO A 1 198 ? 5.076 -5.813 37.965 1.00 78.38 198 PRO A C 1
ATOM 1459 O O . PRO A 1 198 ? 6.089 -5.219 38.341 1.00 78.38 198 PRO A O 1
ATOM 1462 N N . HIS A 1 199 ? 3.835 -5.496 38.355 1.00 73.06 199 HIS A N 1
ATOM 1463 C CA . HIS A 1 199 ? 3.549 -4.471 39.350 1.00 73.06 199 HIS A CA 1
ATOM 1464 C C . HIS A 1 199 ? 4.513 -4.707 40.513 1.00 73.06 199 HIS A C 1
ATOM 1466 O O . HIS A 1 199 ? 4.483 -5.821 41.055 1.00 73.06 199 HIS A O 1
ATOM 1472 N N . PRO A 1 200 ? 5.420 -3.755 40.832 1.00 77.56 200 PRO A N 1
ATOM 1473 C CA . PRO A 1 200 ? 6.425 -3.969 41.862 1.00 77.56 200 PRO A CA 1
ATOM 1474 C C . PRO A 1 200 ? 5.667 -4.454 43.082 1.00 77.56 200 PRO A C 1
ATOM 1476 O O . PRO A 1 200 ? 4.736 -3.766 43.509 1.00 77.56 200 PRO A O 1
ATOM 1479 N N . ALA A 1 201 ? 5.971 -5.689 43.508 1.00 72.75 201 ALA A N 1
ATOM 1480 C CA . ALA A 1 201 ? 5.201 -6.413 44.507 1.00 72.75 201 ALA A CA 1
ATOM 1481 C C . ALA A 1 201 ? 4.838 -5.419 45.598 1.00 72.75 201 ALA A C 1
ATOM 1483 O O . ALA A 1 201 ? 5.751 -4.860 46.214 1.00 72.75 201 ALA A O 1
ATOM 1484 N N . GLN A 1 202 ? 3.538 -5.110 45.734 1.00 69.56 202 GLN A N 1
ATOM 1485 C CA . GLN A 1 202 ? 3.103 -4.130 46.720 1.00 69.56 202 GLN A CA 1
ATOM 1486 C C . GLN A 1 202 ? 3.783 -4.542 48.017 1.00 69.56 202 GLN A C 1
ATOM 1488 O O . GLN A 1 202 ? 3.601 -5.700 48.420 1.00 69.56 202 GLN A O 1
ATOM 1493 N N . PRO A 1 203 ? 4.624 -3.675 48.618 1.00 76.12 203 PRO A N 1
ATOM 1494 C CA . PRO A 1 203 ? 5.268 -4.030 49.864 1.00 76.12 203 PRO A CA 1
ATOM 1495 C C . PRO A 1 203 ? 4.144 -4.499 50.783 1.00 76.12 203 PRO A C 1
ATOM 1497 O O . PRO A 1 203 ? 3.093 -3.841 50.802 1.00 76.12 203 PRO A O 1
ATOM 1500 N N . PRO A 1 204 ? 4.293 -5.670 51.433 1.00 70.38 204 PRO A N 1
ATOM 1501 C CA . PRO A 1 204 ? 3.221 -6.272 52.205 1.00 70.38 204 PRO A CA 1
ATOM 1502 C C . PRO A 1 204 ? 2.659 -5.174 53.089 1.00 70.38 204 PRO A C 1
ATOM 1504 O O . PRO A 1 204 ? 3.402 -4.577 53.873 1.00 70.38 204 PRO A O 1
ATOM 1507 N N . ARG A 1 205 ? 1.382 -4.829 52.870 1.00 65.62 205 ARG A N 1
ATOM 1508 C CA . ARG A 1 205 ? 0.711 -3.796 53.653 1.00 65.62 205 ARG A CA 1
ATOM 1509 C C . ARG A 1 205 ? 0.873 -4.229 55.096 1.00 65.62 205 ARG A C 1
ATOM 1511 O O . ARG A 1 205 ? 0.257 -5.209 55.509 1.00 65.62 205 ARG A O 1
ATOM 1518 N N . SER A 1 206 ? 1.768 -3.565 55.825 1.00 69.00 206 SER A N 1
ATOM 1519 C CA . SER A 1 206 ? 1.979 -3.856 57.234 1.00 69.00 206 SER A CA 1
ATOM 1520 C C . SER A 1 206 ? 0.608 -3.756 57.900 1.00 69.00 206 SER A C 1
ATOM 1522 O O . SER A 1 206 ? -0.002 -2.689 57.824 1.00 69.00 206 SER A O 1
ATOM 1524 N N . PRO A 1 207 ? 0.093 -4.817 58.543 1.00 63.66 207 PRO A N 1
ATOM 1525 C CA . PRO A 1 207 ? -1.246 -4.822 59.138 1.00 63.66 207 PRO A CA 1
ATOM 1526 C C . PRO A 1 207 ? -1.356 -3.926 60.390 1.00 63.66 207 PRO A C 1
ATOM 1528 O O . PRO A 1 207 ? -2.197 -4.153 61.252 1.00 63.66 207 PRO A O 1
ATOM 1531 N N . ARG A 1 208 ? -0.490 -2.914 60.536 1.00 57.12 208 ARG A N 1
ATOM 1532 C CA . ARG A 1 208 ? -0.228 -2.223 61.802 1.00 57.12 208 ARG A CA 1
ATOM 1533 C C . ARG A 1 208 ? -0.668 -0.758 61.867 1.00 57.12 208 ARG A C 1
ATOM 1535 O O . ARG A 1 208 ? -0.419 -0.142 62.891 1.00 57.12 208 ARG A O 1
ATOM 1542 N N . SER A 1 209 ? -1.350 -0.216 60.854 1.00 56.84 209 SER A N 1
ATOM 1543 C CA . SER A 1 209 ? -1.828 1.183 60.875 1.00 56.84 209 SER A CA 1
ATOM 1544 C C . SER A 1 209 ? -3.332 1.366 60.608 1.00 56.84 209 SER A C 1
ATOM 1546 O O . SER A 1 209 ? -3.752 2.449 60.226 1.00 56.84 209 SER A O 1
ATOM 1548 N N . LEU A 1 210 ? -4.157 0.330 60.813 1.00 54.22 210 LEU A N 1
ATOM 1549 C CA . LEU A 1 210 ? -5.633 0.412 60.764 1.00 54.22 210 LEU A CA 1
ATOM 1550 C C . LEU A 1 210 ? -6.264 0.319 62.171 1.00 54.22 210 LEU A C 1
ATOM 1552 O O . LEU A 1 210 ? -7.311 -0.289 62.374 1.00 54.22 210 LEU A O 1
ATOM 1556 N N . ARG A 1 211 ? -5.601 0.915 63.165 1.00 54.91 211 ARG A N 1
ATOM 1557 C CA . ARG A 1 211 ? -6.157 1.228 64.491 1.00 54.91 211 ARG A CA 1
ATOM 1558 C C . ARG A 1 211 ? -5.729 2.642 64.850 1.00 54.91 211 ARG A C 1
ATOM 1560 O O . ARG A 1 211 ? -4.739 2.799 65.539 1.00 54.91 211 ARG A O 1
ATOM 1567 N N . GLU A 1 212 ? -6.419 3.619 64.287 1.00 55.16 212 GLU A N 1
ATOM 1568 C CA . GLU A 1 212 ? -6.397 5.061 64.588 1.00 55.16 212 GLU A CA 1
ATOM 1569 C C . GLU A 1 212 ? -6.836 5.689 63.271 1.00 55.16 212 GLU A C 1
ATOM 1571 O O . GLU A 1 212 ? -6.094 5.727 62.305 1.00 55.16 212 GLU A O 1
ATOM 1576 N N . THR A 1 213 ? -8.062 6.093 63.045 1.00 56.81 213 THR A N 1
ATOM 1577 C CA . THR A 1 213 ? -9.232 6.372 63.860 1.00 56.81 213 THR A CA 1
ATOM 1578 C C . THR A 1 213 ? -10.399 6.089 62.902 1.00 56.81 213 THR A C 1
ATOM 1580 O O . THR A 1 213 ? -10.191 6.014 61.699 1.00 56.81 213 THR A O 1
ATOM 1583 N N . TRP A 1 214 ? -11.596 5.838 63.399 1.00 56.22 214 TRP A N 1
ATOM 1584 C CA . TRP A 1 214 ? -12.897 6.063 62.746 1.00 56.22 214 TRP A CA 1
ATOM 1585 C C . TRP A 1 214 ? -13.870 5.434 63.731 1.00 56.22 214 TRP A C 1
ATOM 1587 O O . TRP A 1 214 ? -14.380 4.329 63.558 1.00 56.22 214 TRP A O 1
ATOM 1597 N N . GLU A 1 215 ? -14.016 6.124 64.857 1.00 52.62 215 GLU A N 1
ATOM 1598 C CA . GLU A 1 215 ? -15.206 5.958 65.666 1.00 52.62 215 GLU A CA 1
ATOM 1599 C C . GLU A 1 215 ? -16.365 6.579 64.882 1.00 52.62 215 GLU A C 1
ATOM 1601 O O . GLU A 1 215 ? -16.340 7.755 64.517 1.00 52.62 215 GLU A O 1
ATOM 1606 N N . ALA A 1 216 ? -17.339 5.731 64.563 1.00 58.06 216 ALA A N 1
ATOM 1607 C CA . ALA A 1 216 ? -18.665 6.102 64.087 1.00 58.06 216 ALA A CA 1
ATOM 1608 C C . ALA A 1 216 ? -19.480 6.750 65.231 1.00 58.06 216 ALA A C 1
ATOM 1610 O O . ALA A 1 216 ? -19.049 6.696 66.386 1.00 58.06 216 ALA A O 1
ATOM 1611 N N . PRO A 1 217 ? -20.689 7.289 64.966 1.00 60.44 217 PRO A N 1
ATOM 1612 C CA . PRO A 1 217 ? -21.841 6.383 65.090 1.00 60.44 217 PRO A CA 1
ATOM 1613 C C . PRO A 1 217 ? -23.078 6.687 64.214 1.00 60.44 217 PRO A C 1
ATOM 1615 O O . PRO A 1 217 ? -23.399 7.837 63.930 1.00 60.44 217 PRO A O 1
ATOM 1618 N N . GLY A 1 218 ? -23.832 5.611 63.940 1.00 53.12 218 GLY A N 1
ATOM 1619 C CA . GLY A 1 218 ? -25.289 5.602 63.716 1.00 53.12 218 GLY A CA 1
ATOM 1620 C C . GLY A 1 218 ? -25.756 5.842 62.275 1.00 53.12 218 GLY A C 1
ATOM 1621 O O . GLY A 1 218 ? -25.157 6.618 61.549 1.00 53.12 218 GLY A O 1
ATOM 1622 N N . GLU A 1 219 ? -26.821 5.242 61.750 1.00 47.84 219 GLU A N 1
ATOM 1623 C CA . GLU A 1 219 ? -27.785 4.244 62.218 1.00 47.84 219 GLU A CA 1
ATOM 1624 C C . GLU A 1 219 ? -28.549 3.719 60.976 1.00 47.84 219 GLU A C 1
ATOM 1626 O O . GLU A 1 219 ? -28.783 4.466 60.032 1.00 47.84 219 GLU A O 1
ATOM 1631 N N . LEU A 1 220 ? -28.933 2.437 61.026 1.00 51.81 220 LEU A N 1
ATOM 1632 C CA . LEU A 1 220 ? -30.197 1.831 60.560 1.00 51.81 220 LEU A CA 1
ATOM 1633 C C . LEU A 1 220 ? -30.755 2.120 59.143 1.00 51.81 220 LEU A C 1
ATOM 1635 O O . LEU A 1 220 ? -31.273 3.195 58.858 1.00 51.81 220 LEU A O 1
ATOM 1639 N N . GLY A 1 221 ? -30.892 1.060 58.333 1.00 47.44 221 GLY A N 1
ATOM 1640 C CA . GLY A 1 221 ? -31.956 0.969 57.316 1.00 47.44 221 GLY A CA 1
ATOM 1641 C C . GLY A 1 221 ? -31.779 -0.163 56.292 1.00 47.44 221 GLY A C 1
ATOM 1642 O O . GLY A 1 221 ? -30.640 -0.441 55.945 1.00 47.44 221 GLY A O 1
ATOM 1643 N N . PRO A 1 222 ? -32.849 -0.853 55.835 1.00 62.53 222 PRO A N 1
ATOM 1644 C CA . PRO A 1 222 ? -32.855 -2.316 55.769 1.00 62.53 222 PRO A CA 1
ATOM 1645 C C . PRO A 1 222 ? -32.673 -2.955 54.382 1.00 62.53 222 PRO A C 1
ATOM 1647 O O . PRO A 1 222 ? -32.720 -2.320 53.332 1.00 62.53 222 PRO A O 1
ATOM 1650 N N . GLU A 1 223 ? -32.490 -4.273 54.474 1.00 53.50 223 GLU A N 1
ATOM 1651 C CA . GLU A 1 223 ? -32.441 -5.320 53.457 1.00 53.50 223 GLU A CA 1
ATOM 1652 C C . GLU A 1 223 ? -33.380 -5.156 52.253 1.00 53.50 223 GLU A C 1
ATOM 1654 O O . GLU A 1 223 ? -34.566 -4.864 52.389 1.00 53.50 223 GLU A O 1
ATOM 1659 N N . MET A 1 224 ? -32.861 -5.532 51.082 1.00 48.69 224 MET A N 1
ATOM 1660 C CA . MET A 1 224 ? -33.657 -6.039 49.965 1.00 48.69 224 MET A CA 1
ATOM 1661 C C . MET A 1 224 ? -33.030 -7.346 49.459 1.00 48.69 224 MET A C 1
ATOM 1663 O O . MET A 1 224 ? -31.838 -7.354 49.134 1.00 48.69 224 MET A O 1
ATOM 1667 N N . PRO A 1 225 ? -33.796 -8.446 49.362 1.00 64.00 225 PRO A N 1
ATOM 1668 C CA . PRO A 1 225 ? -33.324 -9.689 48.778 1.00 64.00 225 PRO A CA 1
ATOM 1669 C C . PRO A 1 225 ? -33.705 -9.795 47.294 1.00 64.00 225 PRO A C 1
ATOM 1671 O O . PRO A 1 225 ? -34.804 -9.427 46.887 1.00 64.00 225 PRO A O 1
ATOM 1674 N N . GLY A 1 226 ? -32.825 -10.426 46.515 1.00 55.25 226 GLY A N 1
ATOM 1675 C CA . GLY A 1 226 ? -33.235 -11.227 45.360 1.00 55.25 226 GLY A CA 1
ATOM 1676 C C . GLY A 1 226 ? -32.935 -10.651 43.978 1.00 55.25 226 GLY A C 1
ATOM 1677 O O . GLY A 1 226 ? -33.666 -9.807 43.476 1.00 55.25 226 GLY A O 1
ATOM 1678 N N . SER A 1 227 ? -31.919 -11.219 43.322 1.00 52.38 227 SER A N 1
ATOM 1679 C CA . SER A 1 227 ? -31.903 -11.505 41.875 1.00 52.38 227 SER A CA 1
ATOM 1680 C C . SER A 1 227 ? -30.658 -12.365 41.589 1.00 52.38 227 SER A C 1
ATOM 1682 O O . SER A 1 227 ? -29.547 -11.856 41.517 1.00 52.38 227 SER A O 1
ATOM 1684 N N . SER A 1 228 ? -30.685 -13.692 41.742 1.00 53.72 228 SER A N 1
ATOM 1685 C CA . SER A 1 228 ? -31.300 -14.697 40.859 1.00 53.72 228 SER A CA 1
ATOM 1686 C C . SER A 1 228 ? -31.050 -14.475 39.366 1.00 53.72 228 SER A C 1
ATOM 1688 O O . SER A 1 228 ? -31.908 -13.985 38.649 1.00 53.72 228 SER A O 1
ATOM 1690 N N . GLY A 1 229 ? -29.892 -14.970 38.920 1.00 53.38 229 GLY A N 1
ATOM 1691 C CA . GLY A 1 229 ? -29.799 -15.862 37.764 1.00 53.38 229 GLY A CA 1
ATOM 1692 C C . GLY A 1 229 ? -29.815 -15.225 36.378 1.00 53.38 229 GLY A C 1
ATOM 1693 O O . GLY A 1 229 ? -30.852 -14.784 35.915 1.00 53.38 229 GLY A O 1
ATOM 1694 N N . MET A 1 230 ? -28.692 -15.341 35.664 1.00 45.38 230 MET A N 1
ATOM 1695 C CA . MET A 1 230 ? -28.680 -15.756 34.254 1.00 45.38 230 MET A CA 1
ATOM 1696 C C . MET A 1 230 ? -27.244 -16.087 33.819 1.00 45.38 230 MET A C 1
ATOM 1698 O O . MET A 1 230 ? -26.506 -15.266 33.284 1.00 45.38 230 MET A O 1
ATOM 1702 N N . SER A 1 231 ? -26.840 -17.335 34.060 1.00 51.12 231 SER A N 1
ATOM 1703 C CA . SER A 1 231 ? -25.693 -17.950 33.392 1.00 51.12 231 SER A CA 1
ATOM 1704 C C . SER A 1 231 ? -26.118 -18.373 31.984 1.00 51.12 231 SER A C 1
ATOM 1706 O O . SER A 1 231 ? -26.634 -19.469 31.781 1.00 51.12 231 SER A O 1
ATOM 1708 N N . GLY A 1 232 ? -25.926 -17.488 31.006 1.00 46.03 232 GLY A N 1
ATOM 1709 C CA . GLY A 1 232 ? -26.057 -17.803 29.585 1.00 46.03 232 GLY A CA 1
ATOM 1710 C C . GLY A 1 232 ? -24.768 -18.424 29.056 1.00 46.03 232 GLY A C 1
ATOM 1711 O O . GLY A 1 232 ? -23.818 -17.722 28.729 1.00 46.03 232 GLY A O 1
ATOM 1712 N N . SER A 1 233 ? -24.731 -19.754 28.994 1.00 52.69 233 SER A N 1
ATOM 1713 C CA . SER A 1 233 ? -23.693 -20.516 28.305 1.00 52.69 233 SER A CA 1
ATOM 1714 C C . SER A 1 233 ? -23.878 -20.384 26.791 1.00 52.69 233 SER A C 1
ATOM 1716 O O . SER A 1 233 ? -24.873 -20.859 26.253 1.00 52.69 233 SER A O 1
ATOM 1718 N N . LEU A 1 234 ? -22.914 -19.779 26.094 1.00 47.94 234 LEU A N 1
ATOM 1719 C CA . LEU A 1 234 ? -22.804 -19.857 24.635 1.00 47.94 234 LEU A CA 1
ATOM 1720 C C . LEU A 1 234 ? -21.478 -20.527 24.271 1.00 47.94 234 LEU A C 1
ATOM 1722 O O . LEU A 1 234 ? -20.471 -19.881 23.995 1.00 47.94 234 LEU A O 1
ATOM 1726 N N . ARG A 1 235 ? -21.487 -21.865 24.281 1.00 45.50 235 ARG A N 1
ATOM 1727 C CA . ARG A 1 235 ? -20.518 -22.678 23.536 1.00 45.50 235 ARG A CA 1
ATOM 1728 C C . ARG A 1 235 ? -20.986 -22.743 22.085 1.00 45.50 235 ARG A C 1
ATOM 1730 O O . ARG A 1 235 ? -21.786 -23.601 21.727 1.00 45.50 235 ARG A O 1
ATOM 1737 N N . GLY A 1 236 ? -20.500 -21.820 21.263 1.00 42.84 236 GLY A N 1
ATOM 1738 C CA . GLY A 1 236 ? -20.600 -21.906 19.809 1.00 42.84 236 GLY A CA 1
ATOM 1739 C C . GLY A 1 236 ? -19.414 -22.687 19.254 1.00 42.84 236 GLY A C 1
ATOM 1740 O O . GLY A 1 236 ? -18.282 -22.217 19.303 1.00 42.84 236 GLY A O 1
ATOM 1741 N N . CYS A 1 237 ? -19.679 -23.891 18.753 1.00 49.44 237 CYS A N 1
ATOM 1742 C CA . CYS A 1 237 ? -18.743 -24.681 17.964 1.00 49.44 237 CYS A CA 1
ATOM 1743 C C . CYS A 1 237 ? -18.497 -24.002 16.608 1.00 49.44 237 CYS A C 1
ATOM 1745 O O . CYS A 1 237 ? -19.451 -23.753 15.878 1.00 49.44 237 CYS A O 1
ATOM 1747 N N . PHE A 1 238 ? -17.235 -23.792 16.229 1.00 38.72 238 PHE A N 1
ATOM 1748 C CA . PHE A 1 238 ? -16.843 -23.555 14.837 1.00 38.72 238 PHE A CA 1
ATOM 1749 C C . PHE A 1 238 ? -15.585 -24.370 14.515 1.00 38.72 238 PHE A C 1
ATOM 1751 O O . PHE A 1 238 ? -14.512 -24.059 15.033 1.00 38.72 238 PHE A O 1
ATOM 1758 N N . PRO A 1 239 ? -15.663 -25.399 13.653 1.00 48.56 239 PRO A N 1
ATOM 1759 C CA . PRO A 1 239 ? -14.482 -25.972 13.035 1.00 48.56 239 PRO A CA 1
ATOM 1760 C C . PRO A 1 239 ? -14.135 -25.138 11.796 1.00 48.56 239 PRO A C 1
ATOM 1762 O O . PRO A 1 239 ? -14.760 -25.269 10.743 1.00 48.56 239 PRO A O 1
ATOM 1765 N N . ARG A 1 240 ? -13.127 -24.266 11.905 1.00 42.28 240 ARG A N 1
ATOM 1766 C CA . ARG A 1 240 ? -12.511 -23.634 10.732 1.00 42.28 240 ARG A CA 1
ATOM 1767 C C . ARG A 1 240 ? -11.627 -24.684 10.060 1.00 42.28 240 ARG A C 1
ATOM 1769 O O . ARG A 1 240 ? -10.523 -24.959 10.519 1.00 42.28 240 ARG A O 1
ATOM 1776 N N . GLN A 1 241 ? -12.146 -25.307 9.002 1.00 41.88 241 GLN A N 1
ATOM 1777 C CA . GLN A 1 241 ? -11.336 -26.112 8.091 1.00 41.88 241 GLN A CA 1
ATOM 1778 C C . GLN A 1 241 ? -10.235 -25.223 7.502 1.00 41.88 241 GLN A C 1
ATOM 1780 O O . GLN A 1 241 ? -10.521 -24.296 6.745 1.00 41.88 241 GLN A O 1
ATOM 1785 N N . MET A 1 242 ? -8.980 -25.508 7.843 1.00 32.47 242 MET A N 1
ATOM 1786 C CA . MET A 1 242 ? -7.844 -25.083 7.034 1.00 32.47 242 MET A CA 1
ATOM 1787 C C . MET A 1 242 ? -7.854 -25.905 5.744 1.00 32.47 242 MET A C 1
ATOM 1789 O O . MET A 1 242 ? -7.793 -27.134 5.798 1.00 32.47 242 MET A O 1
ATOM 1793 N N . ARG A 1 243 ? -7.947 -25.234 4.592 1.00 51.34 243 ARG A N 1
ATOM 1794 C CA . ARG A 1 243 ? -7.616 -25.833 3.296 1.00 51.34 243 ARG A CA 1
ATOM 1795 C C . ARG A 1 243 ? -6.204 -25.402 2.884 1.00 51.34 243 ARG A C 1
ATOM 1797 O O . ARG A 1 243 ? -5.879 -24.228 3.056 1.00 51.34 243 ARG A O 1
ATOM 1804 N N . PRO A 1 244 ? -5.387 -26.324 2.350 1.00 45.41 244 PRO A N 1
ATOM 1805 C CA . PRO A 1 244 ? -4.045 -26.026 1.875 1.00 45.41 244 PRO A CA 1
ATOM 1806 C C . PRO A 1 244 ? -4.137 -25.381 0.487 1.00 45.41 244 PRO A C 1
ATOM 1808 O O . PRO A 1 244 ? -4.742 -25.956 -0.416 1.00 45.41 244 PRO A O 1
ATOM 1811 N N . TRP A 1 245 ? -3.564 -24.189 0.316 1.00 45.34 245 TRP A N 1
ATOM 1812 C CA . TRP A 1 245 ? -3.428 -23.523 -0.989 1.00 45.34 245 TRP A CA 1
ATOM 1813 C C . TRP A 1 245 ? -1.978 -23.500 -1.497 1.00 45.34 245 TRP A C 1
ATOM 1815 O O . TRP A 1 245 ? -1.663 -22.807 -2.457 1.00 45.34 245 TRP A O 1
ATOM 1825 N N . GLU A 1 246 ? -1.089 -24.314 -0.928 1.00 45.69 246 GLU A N 1
ATOM 1826 C CA . GLU A 1 246 ? 0.234 -24.530 -1.512 1.00 45.69 246 GLU A CA 1
ATOM 1827 C C . GLU A 1 246 ? 0.131 -25.418 -2.757 1.00 45.69 246 GLU A C 1
ATOM 1829 O O . GLU A 1 246 ? 0.176 -26.642 -2.668 1.00 45.69 246 GLU A O 1
ATOM 1834 N N . ALA A 1 247 ? 0.002 -24.795 -3.929 1.00 39.22 247 ALA A N 1
ATOM 1835 C CA . ALA A 1 247 ? 0.574 -25.323 -5.162 1.00 39.22 247 ALA A CA 1
ATOM 1836 C C . ALA A 1 247 ? 0.675 -24.241 -6.251 1.00 39.22 247 ALA A C 1
ATOM 1838 O O . ALA A 1 247 ? -0.330 -23.799 -6.795 1.00 39.22 247 ALA A O 1
ATOM 1839 N N . SER A 1 248 ? 1.926 -23.955 -6.626 1.00 45.12 248 SER A N 1
ATOM 1840 C CA . SER A 1 248 ? 2.371 -23.576 -7.975 1.00 45.12 248 SER A CA 1
ATOM 1841 C C . SER A 1 248 ? 2.068 -22.153 -8.471 1.00 45.12 248 SER A C 1
ATOM 1843 O O . SER A 1 248 ? 1.003 -21.862 -9.003 1.00 45.12 248 SER A O 1
ATOM 1845 N N . TRP A 1 249 ? 3.074 -21.277 -8.381 1.00 46.22 249 TRP A N 1
ATOM 1846 C CA . TRP A 1 249 ? 3.171 -20.055 -9.196 1.00 46.22 249 TRP A CA 1
ATOM 1847 C C . TRP A 1 249 ? 4.587 -19.835 -9.761 1.00 46.22 249 TRP A C 1
ATOM 1849 O O . TRP A 1 249 ? 5.008 -18.711 -10.027 1.00 46.22 249 TRP A O 1
ATOM 1859 N N . GLU A 1 250 ? 5.308 -20.929 -10.028 1.00 47.59 250 GLU A N 1
ATOM 1860 C CA . GLU A 1 250 ? 6.422 -20.908 -10.981 1.00 47.59 250 GLU A CA 1
ATOM 1861 C C . GLU A 1 250 ? 5.876 -21.024 -12.409 1.00 47.59 250 GLU A C 1
ATOM 1863 O O . GLU A 1 250 ? 5.711 -22.114 -12.947 1.00 47.59 250 GLU A O 1
ATOM 1868 N N . SER A 1 251 ? 5.585 -19.882 -13.024 1.00 44.72 251 SER A N 1
ATOM 1869 C CA . SER A 1 251 ? 5.459 -19.726 -14.480 1.00 44.72 251 SER A CA 1
ATOM 1870 C C . SER A 1 251 ? 5.305 -18.229 -14.731 1.00 44.72 251 SER A C 1
ATOM 1872 O O . SER A 1 251 ? 4.241 -17.665 -14.510 1.00 44.72 251 SER A O 1
ATOM 1874 N N . GLY A 1 252 ? 6.390 -17.496 -14.963 1.00 40.72 252 GLY A N 1
ATOM 1875 C CA . GLY A 1 252 ? 7.051 -17.483 -16.261 1.00 40.72 252 GLY A CA 1
ATOM 1876 C C . GLY A 1 252 ? 6.379 -16.396 -17.091 1.00 40.72 252 GLY A C 1
ATOM 1877 O O . GLY A 1 252 ? 5.277 -16.607 -17.586 1.00 40.72 252 GLY A O 1
ATOM 1878 N N . CYS A 1 253 ? 7.011 -15.224 -17.203 1.00 41.31 253 CYS A N 1
ATOM 1879 C CA . CYS A 1 253 ? 6.565 -14.195 -18.135 1.00 41.31 253 CYS A CA 1
ATOM 1880 C C . CYS A 1 253 ? 6.439 -14.847 -19.519 1.00 41.31 253 CYS A C 1
ATOM 1882 O O . CYS A 1 253 ? 7.446 -15.371 -20.010 1.00 41.31 253 CYS A O 1
ATOM 1884 N N . PRO A 1 254 ? 5.256 -14.863 -20.157 1.00 47.38 254 PRO A N 1
ATOM 1885 C CA . PRO A 1 254 ? 5.178 -15.259 -21.546 1.00 47.38 254 PRO A CA 1
ATOM 1886 C C . PRO A 1 254 ? 5.896 -14.170 -22.339 1.00 47.38 254 PRO A C 1
ATOM 1888 O O . PRO A 1 254 ? 5.346 -13.105 -22.611 1.00 47.38 254 PRO A O 1
ATOM 1891 N N . VAL A 1 255 ? 7.161 -14.424 -22.672 1.00 49.59 255 VAL A N 1
ATOM 1892 C CA . VAL A 1 255 ? 7.836 -13.719 -23.756 1.00 49.59 255 VAL A CA 1
ATOM 1893 C C . VAL A 1 255 ? 6.960 -13.954 -24.978 1.00 49.59 255 VAL A C 1
ATOM 1895 O O . VAL A 1 255 ? 6.804 -15.093 -25.421 1.00 49.59 255 VAL A O 1
ATOM 1898 N N . ALA A 1 256 ? 6.330 -12.889 -25.465 1.00 45.78 256 ALA A N 1
ATOM 1899 C CA . ALA A 1 256 ? 5.562 -12.883 -26.695 1.00 45.78 256 ALA A CA 1
ATOM 1900 C C . ALA A 1 256 ? 6.514 -13.172 -27.861 1.00 45.78 256 ALA A C 1
ATOM 1902 O O . ALA A 1 256 ? 7.049 -12.269 -28.497 1.00 45.78 256 ALA A O 1
ATOM 1903 N N . ASN A 1 257 ? 6.770 -14.453 -28.103 1.00 49.75 257 ASN A N 1
ATOM 1904 C CA . ASN A 1 257 ? 7.586 -14.930 -29.200 1.00 49.75 257 ASN A CA 1
ATOM 1905 C C . ASN A 1 257 ? 6.654 -15.495 -30.270 1.00 49.75 257 ASN A C 1
ATOM 1907 O O . ASN A 1 257 ? 6.582 -16.699 -30.447 1.00 49.75 257 ASN A O 1
ATOM 1911 N N . ASP A 1 258 ? 5.890 -14.617 -30.917 1.00 51.06 258 ASP A N 1
ATOM 1912 C CA . ASP A 1 258 ? 5.134 -14.939 -32.129 1.00 51.06 258 ASP A CA 1
ATOM 1913 C C . ASP A 1 258 ? 4.725 -13.642 -32.831 1.00 51.06 258 ASP A C 1
ATOM 1915 O O . ASP A 1 258 ? 3.664 -13.100 -32.543 1.00 51.06 258 ASP A O 1
ATOM 1919 N N . LEU A 1 259 ? 5.586 -13.118 -33.719 1.00 51.44 259 LEU A N 1
ATOM 1920 C CA . LEU A 1 259 ? 5.203 -12.311 -34.897 1.00 51.44 259 LEU A CA 1
ATOM 1921 C C . LEU A 1 259 ? 6.427 -11.814 -35.694 1.00 51.44 259 LEU A C 1
ATOM 1923 O O . LEU A 1 259 ? 6.652 -10.618 -35.825 1.00 51.44 259 LEU A O 1
ATOM 1927 N N . VAL A 1 260 ? 7.206 -12.717 -36.305 1.00 50.34 260 VAL A N 1
ATOM 1928 C CA . VAL A 1 260 ? 8.014 -12.351 -37.494 1.00 50.34 260 VAL A CA 1
ATOM 1929 C C . VAL A 1 260 ? 8.039 -13.487 -38.516 1.00 50.34 260 VAL A C 1
ATOM 1931 O O . VAL A 1 260 ? 9.098 -13.833 -39.009 1.00 50.34 260 VAL A O 1
ATOM 1934 N N . HIS A 1 261 ? 6.902 -14.085 -38.876 1.00 52.09 261 HIS A N 1
ATOM 1935 C CA . HIS A 1 261 ? 6.781 -14.863 -40.122 1.00 52.09 261 HIS A CA 1
ATOM 1936 C C . HIS A 1 261 ? 5.536 -14.388 -40.889 1.00 52.09 261 HIS A C 1
ATOM 1938 O O . HIS A 1 261 ? 4.460 -14.965 -40.797 1.00 52.09 261 HIS A O 1
ATOM 1944 N N . GLY A 1 262 ? 5.698 -13.297 -41.643 1.00 44.47 262 GLY A N 1
ATOM 1945 C CA . GLY A 1 262 ? 4.725 -12.795 -42.616 1.00 44.47 262 GLY A CA 1
ATOM 1946 C C . GLY A 1 262 ? 5.472 -12.293 -43.853 1.00 44.47 262 GLY A C 1
ATOM 1947 O O . GLY A 1 262 ? 6.012 -11.197 -43.853 1.00 44.47 262 GLY A O 1
ATOM 1948 N N . HIS A 1 263 ? 5.740 -13.180 -44.809 1.00 45.03 263 HIS A N 1
ATOM 1949 C CA . HIS A 1 263 ? 5.008 -13.244 -46.077 1.00 45.03 263 HIS A CA 1
ATOM 1950 C C . HIS A 1 263 ? 5.405 -12.125 -47.059 1.00 45.03 263 HIS A C 1
ATOM 1952 O O . HIS A 1 263 ? 4.761 -11.087 -47.176 1.00 45.03 263 HIS A O 1
ATOM 1958 N N . THR A 1 264 ? 6.482 -12.373 -47.806 1.00 47.19 264 THR A N 1
ATOM 1959 C CA . THR A 1 264 ? 6.807 -11.704 -49.071 1.00 47.19 264 THR A CA 1
ATOM 1960 C C . THR A 1 264 ? 5.720 -12.029 -50.100 1.00 47.19 264 THR A C 1
ATOM 1962 O O . THR A 1 264 ? 5.816 -12.989 -50.860 1.00 47.19 264 THR A O 1
ATOM 1965 N N . GLY A 1 265 ? 4.648 -11.236 -50.076 1.00 51.84 265 GLY A N 1
ATOM 1966 C CA . GLY A 1 265 ? 3.595 -11.231 -51.084 1.00 51.84 265 GLY A CA 1
ATOM 1967 C C . GLY A 1 265 ? 4.093 -10.609 -52.388 1.00 51.84 265 GLY A C 1
ATOM 1968 O O . GLY A 1 265 ? 4.419 -9.426 -52.449 1.00 51.84 265 GLY A O 1
ATOM 1969 N N . ASP A 1 266 ? 4.147 -11.455 -53.408 1.00 47.59 266 ASP A N 1
ATOM 1970 C CA . ASP A 1 266 ? 4.424 -11.197 -54.817 1.00 47.59 266 ASP A CA 1
ATOM 1971 C C . ASP A 1 266 ? 3.518 -10.078 -55.383 1.00 47.59 266 ASP A C 1
ATOM 1973 O O . ASP A 1 266 ? 2.308 -10.250 -55.551 1.00 47.59 266 ASP A O 1
ATOM 1977 N N . LEU A 1 267 ? 4.097 -8.908 -55.679 1.00 47.75 267 LEU A N 1
ATOM 1978 C CA . LEU A 1 267 ? 3.428 -7.808 -56.382 1.00 47.75 267 LEU A CA 1
ATOM 1979 C C . LEU A 1 267 ? 3.329 -8.134 -57.880 1.00 47.75 267 LEU A C 1
ATOM 1981 O O . LEU A 1 267 ? 4.084 -7.609 -58.702 1.00 47.75 267 LEU A O 1
ATOM 1985 N N . ARG A 1 268 ? 2.363 -8.975 -58.263 1.00 50.81 268 ARG A N 1
ATOM 1986 C CA . ARG A 1 268 ? 1.934 -9.067 -59.665 1.00 50.81 268 ARG A CA 1
ATOM 1987 C C . ARG A 1 268 ? 1.078 -7.857 -60.035 1.00 50.81 268 ARG A C 1
ATOM 1989 O O . ARG A 1 268 ? -0.043 -7.694 -59.562 1.00 50.81 268 ARG A O 1
ATOM 1996 N N . ARG A 1 269 ? 1.632 -7.030 -60.925 1.00 55.38 269 ARG A N 1
ATOM 1997 C CA . ARG A 1 269 ? 0.944 -5.978 -61.689 1.00 55.38 269 ARG A CA 1
ATOM 1998 C C . ARG A 1 269 ? -0.293 -6.517 -62.422 1.00 55.38 269 ARG A C 1
ATOM 2000 O O . ARG A 1 269 ? -0.175 -7.539 -63.097 1.00 55.38 269 ARG A O 1
ATOM 2007 N N . PRO A 1 270 ? -1.395 -5.752 -62.449 1.00 54.62 270 PRO A N 1
ATOM 2008 C CA . PRO A 1 270 ? -2.398 -5.862 -63.491 1.00 54.62 270 PRO A CA 1
ATOM 2009 C C . PRO A 1 270 ? -2.542 -4.517 -64.218 1.00 54.62 270 PRO A C 1
ATOM 2011 O O . PRO A 1 270 ? -3.444 -3.741 -63.931 1.00 54.62 270 PRO A O 1
ATOM 2014 N N . GLU A 1 271 ? -1.667 -4.244 -65.180 1.00 60.56 271 GLU A N 1
ATOM 2015 C CA . GLU A 1 271 ? -1.959 -3.299 -66.260 1.00 60.56 271 GLU A CA 1
ATOM 2016 C C . GLU A 1 271 ? -1.397 -3.884 -67.552 1.00 60.56 271 GLU A C 1
ATOM 2018 O O . GLU A 1 271 ? -0.202 -4.149 -67.623 1.00 60.56 271 GLU A O 1
ATOM 2023 N N . GLU A 1 272 ? -2.300 -4.124 -68.508 1.00 53.00 272 GLU A N 1
ATOM 2024 C CA . GLU A 1 272 ? -2.119 -4.248 -69.968 1.00 53.00 272 GLU A CA 1
ATOM 2025 C C . GLU A 1 272 ? -2.972 -5.381 -70.560 1.00 53.00 272 GLU A C 1
ATOM 2027 O O . GLU A 1 272 ? -2.489 -6.397 -71.045 1.00 53.00 272 GLU A O 1
ATOM 2032 N N . LEU A 1 273 ? -4.290 -5.164 -70.561 1.00 54.88 273 LEU A N 1
ATOM 2033 C CA . LEU A 1 273 ? -5.213 -5.765 -71.528 1.00 54.88 273 LEU A CA 1
ATOM 2034 C C . LEU A 1 273 ? -6.173 -4.673 -72.019 1.00 54.88 273 LEU A C 1
ATOM 2036 O O . LEU A 1 273 ? -7.333 -4.583 -71.625 1.00 54.88 273 LEU A O 1
ATOM 2040 N N . ARG A 1 274 ? -5.633 -3.796 -72.869 1.00 64.25 274 ARG A N 1
ATOM 2041 C CA . ARG A 1 274 ? -6.380 -2.995 -73.846 1.00 64.25 274 ARG A CA 1
ATOM 2042 C C . ARG A 1 274 ? -5.520 -2.823 -75.096 1.00 64.25 274 ARG A C 1
ATOM 2044 O O . ARG A 1 274 ? -4.789 -1.842 -75.205 1.00 64.25 274 ARG A O 1
ATOM 2051 N N . ARG A 1 275 ? -5.633 -3.780 -76.013 1.00 59.81 275 ARG A N 1
ATOM 2052 C CA . ARG A 1 275 ? -5.665 -3.612 -77.473 1.00 59.81 275 ARG A CA 1
ATOM 2053 C C . ARG A 1 275 ? -6.023 -4.941 -78.117 1.00 59.81 275 ARG A C 1
ATOM 2055 O O . ARG A 1 275 ? -5.518 -5.968 -77.621 1.00 59.81 275 ARG A O 1
#

Sequence (275 aa):
MTRMWPPGGGTRRPLAPRVAASGEPVNPARIGRRVVRRRAKGMDVSAVLAAEAAAAAAREGELCEAARIAARADELQALRELGTLEQAEPREGDEAVRDELTRRAGGYVQGDVDAWLAHALAVHLGHYRDPAARERAA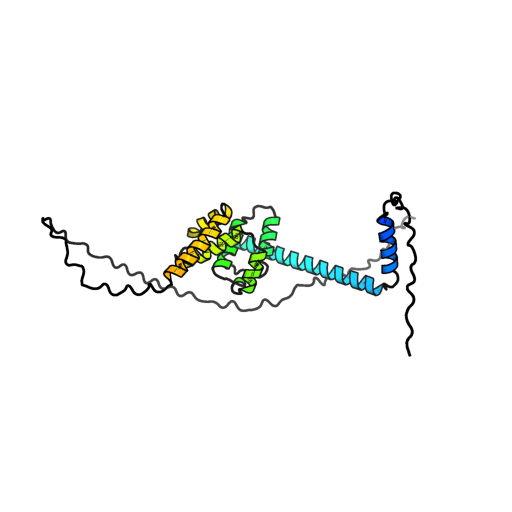SLLSPPLLAHAALLTELAHLAPGAGVDQLAFAARLATTETEAASALAVFLARARSDASLPHPAQPPRSPRSLRETWEAPGELGPEMPGSSGMSGSLRGCFPRQMRPWEASWESGCPVANDLVHGHTGDLRRPEELRR

Radius of gyration: 38.87 Å; chains: 1; bounding box: 118×70×143 Å